Protein AF-A0A812EEY8-F1 (afdb_monomer_lite)

InterPro domains:
  IPR029071 Ubiquitin-like domain superfamily [SSF54236] (1-68)
  IPR033593 N-terminal RASSF family [PTHR15286] (1-66)
  IPR048945 Ras association domain-containing protein 8/10, RA domain [PF21712] (16-68)

Foldseek 3Di:
DWDWAQDPNDTDIDPPADQQQWQQNVVVVVCVVVVHDDDDFGWDDDPPDIDTDDRRHGVVVVVVVVVVVVVVVVVVVVVVVVVVVVVVVVVVVVVVVPPDPVVVVVVVVVVVVVVVVVVVVVVVVVVVVVVVVVVVVVVVVVVVVVVVVVVVVVVVVVVVVVVVVVVVVVVVVVVVVVVVVVVVVVVVVVVVVVVVVVVVVVVVVVVVVVVVVVVVDDDDDDDDDDDDPVVVVVVVVVVVVVVVPPDDDDDDDDDDDDDDDDDDDDDDDDDDDDDDDDD

Structure (mmCIF, N/CA/C/O backbone):
data_AF-A0A812EEY8-F1
#
_entry.id   AF-A0A812EEY8-F1
#
loop_
_atom_site.group_PDB
_atom_site.id
_atom_site.type_symbol
_atom_site.label_atom_id
_atom_site.label_alt_id
_atom_site.label_comp_id
_atom_site.label_asym_id
_atom_site.label_entity_id
_atom_site.label_seq_id
_atom_site.pdbx_PDB_ins_code
_atom_site.Cartn_x
_atom_site.Cartn_y
_atom_site.Cartn_z
_atom_site.occupancy
_atom_site.B_iso_or_equiv
_atom_site.auth_seq_id
_atom_site.auth_comp_id
_atom_site.auth_asym_id
_atom_site.auth_atom_id
_atom_site.pdbx_PDB_model_num
ATOM 1 N N . MET A 1 1 ? 54.849 7.540 -77.264 1.00 84.56 1 MET A N 1
ATOM 2 C CA . MET A 1 1 ? 53.676 7.369 -76.379 1.00 84.56 1 MET A CA 1
ATOM 3 C C . MET A 1 1 ? 52.410 7.709 -77.159 1.00 84.56 1 MET A C 1
ATOM 5 O O . MET A 1 1 ? 52.511 8.221 -78.274 1.00 84.56 1 MET A O 1
ATOM 9 N N . GLU A 1 2 ? 51.238 7.398 -76.613 1.00 89.12 2 GLU A N 1
ATOM 10 C CA . GLU A 1 2 ? 49.939 7.750 -77.199 1.00 89.12 2 GLU A CA 1
ATOM 11 C C . GLU A 1 2 ? 49.230 8.755 -76.291 1.00 89.12 2 GLU A C 1
ATOM 13 O O . GLU A 1 2 ? 49.105 8.518 -75.091 1.00 89.12 2 GLU A O 1
ATOM 18 N N . LEU A 1 3 ? 48.765 9.872 -76.852 1.00 90.38 3 LEU A N 1
ATOM 19 C CA . LEU A 1 3 ? 48.018 10.888 -76.113 1.00 90.38 3 LEU A CA 1
ATOM 20 C C . LEU A 1 3 ? 46.545 10.845 -76.519 1.00 90.38 3 LEU A C 1
ATOM 22 O O . LEU A 1 3 ? 46.210 11.042 -77.688 1.00 90.38 3 LEU A O 1
ATOM 26 N N . LYS A 1 4 ? 45.660 10.613 -75.547 1.00 92.50 4 LYS A N 1
ATOM 27 C CA . LYS A 1 4 ? 44.207 10.664 -75.748 1.00 92.50 4 LYS A CA 1
ATOM 28 C C . LYS A 1 4 ? 43.714 12.089 -75.521 1.00 92.50 4 LYS A C 1
ATOM 30 O O . LYS A 1 4 ? 43.848 12.619 -74.424 1.00 92.50 4 LYS A O 1
ATOM 35 N N . VAL A 1 5 ? 43.126 12.697 -76.544 1.00 91.56 5 VAL A N 1
ATOM 36 C CA . VAL A 1 5 ? 42.605 14.069 -76.510 1.00 91.56 5 VAL A CA 1
ATOM 37 C C . VAL A 1 5 ? 41.130 14.047 -76.882 1.00 91.56 5 VAL A C 1
ATOM 39 O O . VAL A 1 5 ? 40.750 13.447 -77.884 1.00 91.56 5 VAL A O 1
ATOM 42 N N . ASN A 1 6 ? 40.283 14.697 -76.087 1.00 91.56 6 ASN A N 1
ATOM 43 C CA . ASN A 1 6 ? 38.869 14.848 -76.415 1.00 91.56 6 ASN A CA 1
ATOM 44 C C . ASN A 1 6 ? 38.676 16.049 -77.354 1.00 91.56 6 ASN A C 1
ATOM 46 O O . ASN A 1 6 ? 39.057 17.166 -77.011 1.00 91.56 6 ASN A O 1
ATOM 50 N N . VAL A 1 7 ? 38.094 15.817 -78.530 1.00 89.19 7 VAL A N 1
ATOM 51 C CA . VAL A 1 7 ? 37.768 16.850 -79.517 1.00 89.19 7 VAL A CA 1
ATOM 52 C C . VAL A 1 7 ? 36.287 16.743 -79.870 1.00 89.19 7 VAL A C 1
ATOM 54 O O . VAL A 1 7 ? 35.844 15.709 -80.367 1.00 89.19 7 VAL A O 1
ATOM 57 N N . ASP A 1 8 ? 35.523 17.809 -79.621 1.00 84.94 8 ASP A N 1
ATOM 58 C CA . ASP A 1 8 ? 34.066 17.881 -79.833 1.00 84.94 8 ASP A CA 1
ATOM 59 C C . ASP A 1 8 ? 33.272 16.718 -79.202 1.00 84.94 8 ASP A C 1
ATOM 61 O O . ASP A 1 8 ? 32.287 16.245 -79.765 1.00 84.94 8 ASP A O 1
ATOM 65 N N . GLY A 1 9 ? 33.714 16.218 -78.044 1.00 84.69 9 GLY A N 1
ATOM 66 C CA . GLY A 1 9 ? 33.068 15.104 -77.338 1.00 84.69 9 GLY A CA 1
ATOM 67 C C . GLY A 1 9 ? 33.558 13.714 -77.755 1.00 84.69 9 GLY A C 1
ATOM 68 O O . GLY A 1 9 ? 33.177 12.730 -77.123 1.00 84.69 9 GLY A O 1
ATOM 69 N N . TYR A 1 10 ? 34.431 13.616 -78.760 1.00 88.56 10 TYR A N 1
ATOM 70 C CA . TYR A 1 10 ? 35.015 12.357 -79.218 1.00 88.56 10 TYR A CA 1
ATOM 71 C C . TYR A 1 10 ? 36.479 12.238 -78.798 1.00 88.56 10 TYR A C 1
ATOM 73 O O . TYR A 1 10 ? 37.287 13.140 -79.021 1.00 88.56 10 TYR A O 1
ATOM 81 N N . VAL A 1 11 ? 36.856 11.086 -78.243 1.00 91.12 11 VAL A N 1
ATOM 82 C CA . VAL A 1 11 ? 38.255 10.800 -77.900 1.00 91.12 11 VAL A CA 1
ATOM 83 C C . VAL A 1 11 ? 39.036 10.459 -79.165 1.00 91.12 11 VAL A C 1
ATOM 85 O O . VAL A 1 11 ? 38.698 9.526 -79.892 1.00 91.12 11 VAL A O 1
ATOM 88 N N . ARG A 1 12 ? 40.110 11.204 -79.411 1.00 91.00 12 ARG A N 1
ATOM 89 C CA . ARG A 1 12 ? 41.083 10.972 -80.480 1.00 91.00 12 ARG A CA 1
ATOM 90 C C . ARG A 1 12 ? 42.420 10.579 -79.875 1.00 91.00 12 ARG A C 1
ATOM 92 O O . ARG A 1 12 ? 42.762 11.021 -78.782 1.00 91.00 12 ARG A O 1
ATOM 99 N N . VAL A 1 13 ? 43.176 9.756 -80.593 1.00 91.50 13 VAL A N 1
ATOM 100 C CA . VAL A 1 13 ? 44.505 9.309 -80.168 1.00 91.50 13 VAL A CA 1
ATOM 101 C C . VAL A 1 13 ? 45.545 9.934 -81.083 1.00 91.50 13 VAL A C 1
ATOM 103 O O . VAL A 1 13 ? 45.468 9.786 -82.300 1.00 91.50 13 VAL A O 1
ATOM 106 N N . VAL A 1 14 ? 46.512 10.629 -80.493 1.00 91.06 14 VAL A N 1
ATOM 107 C CA . VAL A 1 14 ? 47.699 11.124 -81.189 1.00 91.06 14 VAL A CA 1
ATOM 108 C C . VAL A 1 14 ? 48.841 10.167 -80.876 1.00 91.06 14 VAL A C 1
ATOM 110 O O . VAL A 1 14 ? 49.273 10.054 -79.727 1.00 91.06 14 VAL A O 1
ATOM 113 N N . CYS A 1 15 ? 49.295 9.434 -81.890 1.00 89.56 15 CYS A N 1
ATOM 114 C CA . CYS A 1 15 ? 50.411 8.500 -81.779 1.00 89.56 15 CYS A CA 1
ATOM 115 C C . CYS A 1 15 ? 51.755 9.209 -82.000 1.00 89.56 15 CYS A C 1
ATOM 117 O O . CYS A 1 15 ? 51.837 10.181 -82.747 1.00 89.56 15 CYS A O 1
ATOM 119 N N . GLY A 1 16 ? 52.821 8.694 -81.382 1.00 87.94 16 GLY A N 1
ATOM 120 C CA . GLY A 1 16 ? 54.184 9.209 -81.576 1.00 87.94 16 GLY A CA 1
ATOM 121 C C . GLY A 1 16 ? 54.547 10.416 -80.707 1.00 87.94 16 GLY A C 1
ATOM 122 O O . GLY A 1 16 ? 55.594 11.016 -80.919 1.00 87.94 16 GLY A O 1
ATOM 123 N N . VAL A 1 17 ? 53.724 10.749 -79.709 1.00 90.88 17 VAL A N 1
ATOM 124 C CA . VAL A 1 17 ? 53.997 11.848 -78.771 1.00 90.88 17 VAL A CA 1
ATOM 125 C C . VAL A 1 17 ? 55.176 11.477 -77.868 1.00 90.88 17 VAL A C 1
ATOM 127 O O . VAL A 1 17 ? 55.253 10.351 -77.356 1.00 90.88 17 VAL A O 1
ATOM 130 N N . THR A 1 18 ? 56.085 12.427 -77.679 1.00 91.25 18 THR A N 1
ATOM 131 C CA . THR A 1 18 ? 57.264 12.352 -76.804 1.00 91.25 18 THR A CA 1
ATOM 132 C C . THR A 1 18 ? 57.193 13.428 -75.722 1.00 91.25 18 THR A C 1
ATOM 134 O O . THR A 1 18 ? 56.390 14.356 -75.813 1.00 91.25 18 THR A O 1
ATOM 137 N N . GLU A 1 19 ? 58.046 13.341 -74.699 1.00 89.62 19 GLU A N 1
ATOM 138 C CA . GLU A 1 19 ? 58.114 14.348 -73.626 1.00 89.62 19 GLU A CA 1
ATOM 139 C C . GLU A 1 19 ? 58.477 15.754 -74.124 1.00 89.62 19 GLU A C 1
ATOM 141 O O . GLU A 1 19 ? 58.202 16.737 -73.443 1.00 89.62 19 GLU A O 1
ATOM 146 N N . GLU A 1 20 ? 59.080 15.863 -75.309 1.00 90.88 20 GLU A N 1
ATOM 147 C CA . GLU A 1 20 ? 59.422 17.140 -75.939 1.00 90.88 20 GLU A CA 1
ATOM 148 C C . GLU A 1 20 ? 58.285 17.718 -76.784 1.00 90.88 20 GLU A C 1
ATOM 150 O O . GLU A 1 20 ? 58.306 18.910 -77.086 1.00 90.88 20 GLU A O 1
ATOM 155 N N . THR A 1 2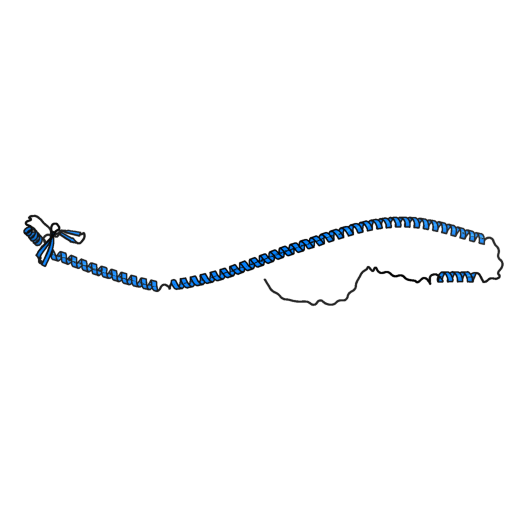1 ? 57.290 16.897 -77.140 1.00 92.81 21 THR A N 1
ATOM 156 C CA . THR A 1 21 ? 56.150 17.325 -77.954 1.00 92.81 21 THR A CA 1
ATOM 157 C C . THR A 1 21 ? 55.351 18.379 -77.195 1.00 92.81 21 THR A C 1
ATOM 159 O O . THR A 1 21 ? 54.934 18.153 -76.058 1.00 92.81 21 THR A O 1
ATOM 162 N N . THR A 1 22 ? 55.121 19.531 -77.816 1.00 94.31 22 THR A N 1
ATOM 163 C CA . THR A 1 22 ? 54.395 20.639 -77.190 1.00 94.31 22 THR A CA 1
ATOM 164 C C . THR A 1 22 ? 52.888 20.536 -77.428 1.00 94.31 22 THR A C 1
ATOM 166 O O . THR A 1 22 ? 52.418 19.845 -78.336 1.00 94.31 22 THR A O 1
ATOM 169 N N . CYS A 1 23 ? 52.095 21.251 -76.628 1.00 93.00 23 CYS A N 1
ATOM 170 C CA . CYS A 1 23 ? 50.654 21.376 -76.845 1.00 93.00 23 CYS A CA 1
ATOM 171 C C . CYS A 1 23 ? 50.350 21.936 -78.241 1.00 93.00 23 CYS A C 1
ATOM 173 O O . CYS A 1 23 ? 49.379 21.520 -78.871 1.00 93.00 23 CYS A O 1
ATOM 175 N N . GLN A 1 24 ? 51.201 22.835 -78.746 1.00 93.00 24 GLN A N 1
ATOM 176 C CA . GLN A 1 24 ? 51.108 23.359 -80.103 1.00 93.00 24 GLN A CA 1
ATOM 177 C C . GLN A 1 24 ? 51.244 22.259 -81.161 1.00 93.00 24 GLN A C 1
ATOM 179 O O . GLN A 1 24 ? 50.412 22.195 -82.065 1.00 93.00 24 GLN A O 1
ATOM 184 N N . ASP A 1 25 ? 52.235 21.374 -81.037 1.00 92.88 25 ASP A N 1
ATOM 185 C CA . ASP A 1 25 ? 52.457 20.283 -81.997 1.00 92.88 25 ASP A CA 1
ATOM 186 C C . ASP A 1 25 ? 51.255 19.335 -82.054 1.00 92.88 25 ASP A C 1
ATOM 188 O O . ASP A 1 25 ? 50.787 18.966 -83.132 1.00 92.88 25 ASP A O 1
ATOM 192 N N . VAL A 1 26 ? 50.697 19.001 -80.886 1.00 92.38 26 VAL A N 1
ATOM 193 C CA . VAL A 1 26 ? 49.500 18.156 -80.769 1.00 92.38 26 VAL A CA 1
ATOM 194 C C . VAL A 1 26 ? 48.288 18.824 -81.414 1.00 92.38 26 VAL A C 1
ATOM 196 O O . VAL A 1 26 ? 47.552 18.183 -82.166 1.00 92.38 26 VAL A O 1
ATOM 199 N N . VAL A 1 27 ? 48.077 20.116 -81.154 1.00 92.50 27 VAL A N 1
ATOM 200 C CA . VAL A 1 27 ? 46.976 20.883 -81.747 1.00 92.50 27 VAL A CA 1
ATOM 201 C C . VAL A 1 27 ? 47.104 20.958 -83.265 1.00 92.50 27 VAL A C 1
ATOM 203 O O . VAL A 1 27 ? 46.115 20.747 -83.964 1.00 92.50 27 VAL A O 1
ATOM 206 N N . ILE A 1 28 ? 48.302 21.240 -83.780 1.00 90.88 28 ILE A N 1
ATOM 207 C CA . ILE A 1 28 ? 48.560 21.319 -85.221 1.00 90.88 28 ILE A CA 1
ATOM 208 C C . ILE A 1 28 ? 48.304 19.959 -85.873 1.00 90.88 28 ILE A C 1
ATOM 210 O O . ILE A 1 28 ? 47.608 19.893 -86.887 1.00 90.88 28 ILE A O 1
ATOM 214 N N . ALA A 1 29 ? 48.804 18.875 -85.273 1.00 90.38 29 ALA A N 1
ATOM 215 C CA . ALA A 1 29 ? 48.589 17.519 -85.769 1.00 90.38 29 ALA A CA 1
ATOM 216 C C . ALA A 1 29 ? 47.094 17.157 -85.814 1.00 90.38 29 ALA A C 1
ATOM 218 O O . ALA A 1 29 ? 46.613 16.639 -86.823 1.00 90.38 29 ALA A O 1
ATOM 219 N N . LEU A 1 30 ? 46.339 17.483 -84.759 1.00 91.00 30 LEU A N 1
ATOM 220 C CA . LEU A 1 30 ? 44.895 17.244 -84.698 1.00 91.00 30 LEU A CA 1
ATOM 221 C C . LEU A 1 30 ? 44.119 18.092 -85.714 1.00 91.00 30 LEU A C 1
ATOM 223 O O . LEU A 1 30 ? 43.264 17.564 -86.424 1.00 91.00 30 LEU A O 1
ATOM 227 N N . ALA A 1 31 ? 44.419 19.388 -85.814 1.00 91.06 31 ALA A N 1
ATOM 228 C CA . ALA A 1 31 ? 43.757 20.301 -86.743 1.00 91.06 31 ALA A CA 1
ATOM 229 C C . ALA A 1 31 ? 43.981 19.876 -88.203 1.00 91.06 31 ALA A C 1
ATOM 231 O O . ALA A 1 31 ? 43.025 19.814 -88.981 1.00 91.06 31 ALA A O 1
ATOM 232 N N . HIS A 1 32 ? 45.218 19.494 -88.545 1.00 89.12 32 HIS A N 1
ATOM 233 C CA . HIS A 1 32 ? 45.572 18.990 -89.869 1.00 89.12 32 HIS A CA 1
ATOM 234 C C . HIS A 1 32 ? 44.845 17.675 -90.183 1.00 89.12 32 HIS A C 1
ATOM 236 O O . HIS A 1 32 ? 44.200 17.573 -91.224 1.00 89.12 32 HIS A O 1
ATOM 242 N N . ALA A 1 33 ? 44.855 16.701 -89.266 1.00 88.38 33 ALA A N 1
ATOM 243 C CA . ALA A 1 33 ? 44.164 15.423 -89.459 1.00 88.38 33 ALA A CA 1
ATOM 244 C C . ALA A 1 33 ? 42.637 15.573 -89.604 1.00 88.38 33 ALA A C 1
ATOM 246 O O . ALA A 1 33 ? 41.988 14.761 -90.261 1.00 88.38 33 ALA A O 1
ATOM 247 N N . MET A 1 34 ? 42.053 16.609 -88.997 1.00 87.12 34 MET A N 1
ATOM 248 C CA . MET A 1 34 ? 40.619 16.903 -89.076 1.00 87.12 34 MET A CA 1
ATOM 249 C C . MET A 1 34 ? 40.240 17.830 -90.238 1.00 87.12 34 MET A C 1
ATOM 251 O O . MET A 1 34 ? 39.054 18.113 -90.410 1.00 87.12 34 MET A O 1
ATOM 255 N N . GLY A 1 35 ? 41.211 18.330 -91.011 1.00 88.06 35 GLY A N 1
ATOM 256 C CA . GLY A 1 35 ? 40.971 19.291 -92.091 1.00 88.06 35 GLY A CA 1
ATOM 257 C C . GLY A 1 35 ? 40.401 20.629 -91.605 1.00 88.06 35 GLY A C 1
ATOM 258 O O . GLY A 1 35 ? 39.687 21.301 -92.346 1.00 88.06 35 GLY A O 1
ATOM 259 N N . ARG A 1 36 ? 40.668 21.008 -90.348 1.00 87.19 36 ARG A N 1
ATOM 260 C CA . ARG A 1 36 ? 40.163 22.244 -89.737 1.00 87.19 36 ARG A CA 1
ATOM 261 C C . ARG A 1 36 ? 41.276 23.274 -89.625 1.00 87.19 36 ARG A C 1
ATOM 263 O O . ARG A 1 36 ? 42.377 22.968 -89.183 1.00 87.19 36 ARG A O 1
ATOM 270 N N . THR A 1 37 ? 40.966 24.521 -89.953 1.00 84.44 37 THR A N 1
ATOM 271 C CA . THR A 1 37 ? 41.895 25.650 -89.828 1.00 84.44 37 THR A CA 1
ATOM 272 C C . THR A 1 37 ? 41.361 26.648 -88.810 1.00 84.44 37 THR A C 1
ATOM 274 O O . THR A 1 37 ? 40.206 27.058 -88.899 1.00 84.44 37 THR A O 1
ATOM 277 N N . GLY A 1 38 ? 42.185 27.051 -87.846 1.00 87.19 38 GLY A N 1
ATOM 278 C CA . GLY A 1 38 ? 41.782 27.971 -86.785 1.00 87.19 38 GLY A CA 1
ATOM 279 C C . GLY A 1 38 ? 42.802 28.030 -85.653 1.00 87.19 38 GLY A C 1
ATOM 280 O O . GLY A 1 38 ? 43.819 27.339 -85.686 1.00 87.19 38 GLY A O 1
ATOM 281 N N . ARG A 1 39 ? 42.530 28.871 -84.650 1.00 87.69 39 ARG A N 1
ATOM 282 C CA . ARG A 1 39 ? 43.288 28.889 -83.393 1.00 87.69 39 ARG A CA 1
ATOM 283 C C . ARG A 1 39 ? 42.617 27.933 -82.416 1.00 87.69 39 ARG A C 1
ATOM 285 O O . ARG A 1 39 ? 41.471 28.158 -82.040 1.00 87.69 39 ARG A O 1
ATOM 292 N N . PHE A 1 40 ? 43.337 26.896 -82.015 1.00 89.81 40 PHE A N 1
ATOM 293 C CA . PHE A 1 40 ? 42.886 25.926 -81.026 1.00 89.81 40 PHE A CA 1
ATOM 294 C C . PHE A 1 40 ? 43.895 25.880 -79.875 1.00 89.81 40 PHE A C 1
ATOM 296 O O . PHE A 1 40 ? 45.082 26.137 -80.078 1.00 89.81 40 PHE A O 1
ATOM 303 N N . SER A 1 41 ? 43.416 25.532 -78.686 1.00 89.62 41 SER A N 1
ATOM 304 C CA . SER A 1 41 ? 44.233 25.351 -77.485 1.00 89.62 41 SER A CA 1
ATOM 305 C C . SER A 1 41 ? 43.844 24.039 -76.819 1.00 89.62 41 SER A C 1
ATOM 307 O O . SER A 1 41 ? 42.674 23.654 -76.860 1.00 89.62 41 SER A O 1
ATOM 309 N N . LEU A 1 42 ? 44.807 23.357 -76.195 1.00 91.75 42 LEU A N 1
ATOM 310 C CA . LEU A 1 42 ? 44.492 22.220 -75.334 1.00 91.75 42 LEU A CA 1
ATOM 311 C C . LEU A 1 42 ? 43.987 22.718 -73.986 1.00 91.75 42 LEU A C 1
ATOM 313 O O . LEU A 1 42 ? 44.481 23.709 -73.447 1.00 91.75 42 LEU A O 1
ATOM 317 N N . LEU A 1 43 ? 43.018 21.996 -73.442 1.00 90.94 43 LEU A N 1
ATOM 318 C CA . LEU A 1 43 ? 42.538 22.189 -72.086 1.00 90.94 43 LEU A CA 1
ATOM 319 C C . LEU A 1 43 ? 42.924 20.958 -71.271 1.00 90.94 43 LEU A C 1
ATOM 321 O O . LEU A 1 43 ? 42.630 19.831 -71.677 1.00 90.94 43 LEU A O 1
ATOM 325 N N . GLU A 1 44 ? 43.559 21.168 -70.123 1.00 89.50 44 GLU A N 1
ATOM 326 C CA . GLU A 1 44 ? 43.597 20.143 -69.088 1.00 89.50 44 GLU A CA 1
ATOM 327 C C . GLU A 1 44 ? 42.285 20.203 -68.308 1.00 89.50 44 GLU A C 1
ATOM 329 O O . GLU A 1 44 ? 41.848 21.272 -67.877 1.00 89.50 44 GLU A O 1
ATOM 334 N N . LYS A 1 45 ? 41.639 19.049 -68.147 1.00 86.25 45 LYS A N 1
ATOM 335 C CA . LYS A 1 45 ? 40.438 18.907 -67.332 1.00 86.25 45 LYS A CA 1
ATOM 336 C C . LYS A 1 45 ? 40.694 17.862 -66.264 1.00 86.25 45 LYS A C 1
ATOM 338 O O . LYS A 1 45 ? 40.850 16.684 -66.578 1.00 86.25 45 LYS A O 1
ATOM 343 N N . TRP A 1 46 ? 40.689 18.290 -65.009 1.00 82.50 46 TRP A N 1
ATOM 344 C CA . TRP A 1 46 ? 40.773 17.403 -63.858 1.00 82.50 46 TRP A CA 1
ATOM 345 C C . TRP A 1 46 ? 39.550 17.610 -62.967 1.00 82.50 46 TRP A C 1
ATOM 347 O O . TRP A 1 46 ? 39.358 18.670 -62.370 1.00 82.50 46 TRP A O 1
ATOM 357 N N . ARG A 1 47 ? 38.692 16.584 -62.895 1.00 79.50 47 ARG A N 1
ATOM 358 C CA . ARG A 1 47 ? 37.376 16.638 -62.237 1.00 79.50 47 ARG A CA 1
ATOM 359 C C . ARG A 1 47 ? 36.541 17.834 -62.730 1.00 79.50 47 ARG A C 1
ATOM 361 O O . ARG A 1 47 ? 35.989 17.779 -63.826 1.00 79.50 47 ARG A O 1
ATOM 368 N N . ILE A 1 48 ? 36.450 18.890 -61.921 1.00 83.00 48 ILE A N 1
ATOM 369 C CA . ILE A 1 48 ? 35.635 20.096 -62.155 1.00 83.00 48 ILE A CA 1
ATOM 370 C C . ILE A 1 48 ? 36.514 21.269 -62.630 1.00 83.00 48 ILE A C 1
ATOM 372 O O . ILE A 1 48 ? 36.006 22.275 -63.113 1.00 83.00 48 ILE A O 1
ATOM 376 N N . GLN A 1 49 ? 37.839 21.148 -62.520 1.00 82.38 49 GLN A N 1
ATOM 377 C CA . GLN A 1 49 ? 38.770 22.198 -62.901 1.00 82.38 49 GLN A CA 1
ATOM 378 C C . GLN A 1 49 ? 39.187 22.032 -64.363 1.00 82.38 49 GLN A C 1
ATOM 380 O O . GLN A 1 49 ? 39.693 20.983 -64.761 1.00 82.38 49 GLN A O 1
ATOM 385 N N . GLU A 1 50 ? 38.990 23.087 -65.148 1.00 89.00 50 GLU A N 1
ATOM 386 C CA . GLU A 1 50 ? 39.471 23.196 -66.523 1.00 89.00 50 GLU A CA 1
ATOM 387 C C . GLU A 1 50 ? 40.495 24.330 -66.597 1.00 89.00 50 GLU A C 1
ATOM 389 O O . GLU A 1 50 ? 40.251 25.434 -66.103 1.00 89.00 50 GLU A O 1
ATOM 394 N N . ARG A 1 51 ? 41.657 24.066 -67.196 1.00 91.56 51 ARG A N 1
ATOM 395 C CA . ARG A 1 51 ? 42.707 25.067 -67.407 1.00 91.56 51 ARG A CA 1
ATOM 396 C C . ARG A 1 51 ? 43.210 25.000 -68.842 1.00 91.56 51 ARG A C 1
ATOM 398 O O . ARG A 1 51 ? 43.484 23.929 -69.374 1.00 91.56 51 ARG A O 1
ATOM 405 N N . SER A 1 52 ? 43.342 26.166 -69.473 1.00 90.38 52 SER A N 1
ATOM 406 C CA . SER A 1 52 ? 43.962 26.257 -70.794 1.00 90.38 52 SER A CA 1
ATOM 407 C C . SER A 1 52 ? 45.460 26.048 -70.681 1.00 90.38 52 SER A C 1
ATOM 409 O O . SER A 1 52 ? 46.135 26.768 -69.943 1.00 90.38 52 SER A O 1
ATOM 411 N N . LEU A 1 53 ? 45.969 25.100 -71.461 1.00 91.38 53 LEU A N 1
ATOM 412 C CA . LEU A 1 53 ? 47.394 24.858 -71.591 1.00 91.38 53 LEU A CA 1
ATOM 413 C C . LEU A 1 53 ? 47.967 25.832 -72.628 1.00 91.38 53 LEU A C 1
ATOM 415 O O . LEU A 1 53 ? 47.424 25.947 -73.735 1.00 91.38 53 LEU A O 1
ATOM 419 N N . PRO A 1 54 ? 49.031 26.575 -72.294 1.00 92.38 54 PRO A N 1
ATOM 420 C CA . PRO A 1 54 ? 49.714 27.417 -73.253 1.00 92.38 54 PRO A CA 1
ATOM 421 C C . PRO A 1 54 ? 50.423 26.573 -74.332 1.00 92.38 54 PRO A C 1
ATOM 423 O O . PRO A 1 54 ? 50.779 25.418 -74.091 1.00 92.38 54 PRO A O 1
ATOM 426 N N . PRO A 1 55 ? 50.691 27.148 -75.519 1.00 91.44 55 PRO A N 1
ATOM 427 C CA . PRO A 1 55 ? 51.249 26.417 -76.662 1.00 91.44 55 PRO A CA 1
ATOM 428 C C . PRO A 1 55 ? 52.587 25.708 -76.396 1.00 91.44 55 PRO A C 1
ATOM 430 O O . PRO A 1 55 ? 52.841 24.664 -76.988 1.00 91.44 55 PRO A O 1
ATOM 433 N N . TRP A 1 56 ? 53.422 26.250 -75.504 1.00 93.38 56 TRP A N 1
ATOM 434 C CA . TRP A 1 56 ? 54.760 25.734 -75.180 1.00 93.38 56 TRP A CA 1
ATOM 435 C C . TRP A 1 56 ? 54.784 24.683 -74.061 1.00 93.38 56 TRP A C 1
ATOM 437 O O . TRP A 1 56 ? 55.836 24.104 -73.795 1.00 93.38 56 TRP A O 1
ATOM 447 N N . GLU A 1 57 ? 53.665 24.445 -73.371 1.00 93.12 57 GLU A N 1
ATOM 448 C CA . GLU A 1 57 ? 53.605 23.401 -72.345 1.00 93.12 57 GLU A CA 1
ATOM 449 C C . GLU A 1 57 ? 53.620 22.004 -72.982 1.00 93.12 57 GLU A C 1
ATOM 451 O O . GLU A 1 57 ? 53.237 21.812 -74.138 1.00 93.12 57 GLU A O 1
ATOM 456 N N . ARG A 1 58 ? 54.074 21.011 -72.216 1.00 93.00 58 ARG A N 1
ATOM 457 C CA . ARG A 1 58 ? 54.218 19.620 -72.661 1.00 93.00 58 ARG A CA 1
ATOM 458 C C . ARG A 1 58 ? 53.106 18.772 -72.036 1.00 93.00 58 ARG A C 1
ATOM 460 O O . ARG A 1 58 ? 53.108 18.595 -70.817 1.00 93.00 58 ARG A O 1
ATOM 467 N N . PRO A 1 59 ? 52.168 18.220 -72.825 1.00 90.06 59 PRO A N 1
ATOM 468 C CA . PRO A 1 59 ? 50.971 17.569 -72.294 1.00 90.06 59 PRO A CA 1
ATOM 469 C C . PRO A 1 59 ? 51.286 16.322 -71.455 1.00 90.06 59 PRO A C 1
ATOM 471 O O . PRO A 1 59 ? 50.582 16.050 -70.487 1.00 90.06 59 PRO A O 1
ATOM 474 N N . LEU A 1 60 ? 52.364 15.593 -71.767 1.00 89.25 60 LEU A N 1
ATOM 475 C CA . LEU A 1 60 ? 52.777 14.419 -70.986 1.00 89.25 60 LEU A CA 1
ATOM 476 C C . LEU A 1 60 ? 53.287 14.788 -69.584 1.00 89.25 60 LEU A C 1
ATOM 478 O O . LEU A 1 60 ? 52.936 14.121 -68.617 1.00 89.25 60 LEU A O 1
ATOM 482 N N . GLN A 1 61 ? 54.049 15.880 -69.454 1.00 88.31 61 GLN A N 1
ATOM 483 C CA . GLN A 1 61 ? 54.546 16.351 -68.153 1.00 88.31 61 GLN A CA 1
ATOM 484 C C . GLN A 1 61 ? 53.403 16.848 -67.261 1.00 88.31 61 GLN A C 1
ATOM 486 O O . GLN A 1 61 ? 53.400 16.633 -66.050 1.00 88.31 61 GLN A O 1
ATOM 491 N N . VAL A 1 62 ? 52.409 17.493 -67.875 1.00 87.38 62 VAL A N 1
ATOM 492 C CA . VAL A 1 62 ? 51.194 17.935 -67.189 1.00 87.38 62 VAL A CA 1
ATOM 493 C C . VAL A 1 62 ? 50.424 16.733 -66.635 1.00 87.38 62 VAL A C 1
ATOM 495 O O . VAL A 1 62 ? 50.093 16.726 -65.452 1.00 87.38 62 VAL A O 1
ATOM 498 N N . LEU A 1 63 ? 50.196 15.692 -67.443 1.00 86.81 63 LEU A N 1
ATOM 499 C CA . LEU A 1 63 ? 49.512 14.470 -66.999 1.00 86.81 63 LEU A CA 1
ATOM 500 C C . LEU A 1 63 ? 50.256 13.765 -65.855 1.00 86.81 63 LEU A C 1
ATOM 502 O O . LEU A 1 63 ? 49.638 13.439 -64.843 1.00 86.81 63 LEU A O 1
ATOM 506 N N . GLN A 1 64 ? 51.578 13.616 -65.965 1.00 87.06 64 GLN A N 1
ATOM 507 C CA . GLN A 1 64 ? 52.405 12.978 -64.936 1.00 87.06 64 GLN A CA 1
ATOM 508 C C . GLN A 1 64 ? 52.315 13.697 -63.580 1.00 87.06 64 GLN A C 1
ATOM 510 O O . GLN A 1 64 ? 52.238 13.062 -62.529 1.00 87.06 64 GLN A O 1
ATOM 515 N N . LYS A 1 65 ? 52.274 15.036 -63.582 1.00 86.25 65 LYS A N 1
ATOM 516 C CA . LYS A 1 65 ? 52.095 15.823 -62.355 1.00 86.25 65 LYS A CA 1
ATOM 517 C C . LYS A 1 65 ? 50.786 15.471 -61.639 1.00 86.25 65 LYS A C 1
ATOM 519 O O . LYS A 1 65 ? 50.766 15.369 -60.413 1.00 86.25 65 LYS A O 1
ATOM 524 N N . TRP A 1 66 ? 49.698 15.288 -62.384 1.00 83.12 66 TRP A N 1
ATOM 525 C CA . TRP A 1 66 ? 48.397 14.939 -61.810 1.00 83.12 66 TRP A CA 1
ATOM 526 C C . TRP A 1 66 ? 48.352 13.514 -61.256 1.00 83.12 66 TRP A C 1
ATOM 528 O O . TRP A 1 66 ? 47.678 13.283 -60.250 1.00 83.12 66 TRP A O 1
ATOM 538 N N . GLU A 1 67 ? 49.081 12.579 -61.863 1.00 84.00 67 GLU A N 1
ATOM 539 C CA . GLU A 1 67 ? 49.230 11.216 -61.341 1.00 84.00 67 GLU A CA 1
ATOM 540 C C . GLU A 1 67 ? 49.919 11.228 -59.971 1.00 84.00 67 GLU A C 1
ATOM 542 O O . GLU A 1 67 ? 49.381 10.669 -59.016 1.00 84.00 67 GLU A O 1
ATOM 547 N N . ILE A 1 68 ? 51.031 11.959 -59.833 1.00 84.62 68 ILE A N 1
ATOM 548 C CA . ILE A 1 68 ? 51.779 12.067 -58.568 1.00 84.62 68 ILE A CA 1
ATOM 549 C C . ILE A 1 68 ? 50.910 12.679 -57.459 1.00 84.62 68 ILE A C 1
ATOM 551 O O . ILE A 1 68 ? 50.804 12.107 -56.377 1.00 84.62 68 ILE A O 1
ATOM 555 N N . ILE A 1 69 ? 50.223 13.793 -57.742 1.00 83.56 69 ILE A N 1
ATOM 556 C CA . ILE A 1 69 ? 49.332 14.454 -56.768 1.00 83.56 69 ILE A CA 1
ATOM 557 C C . ILE A 1 69 ? 48.182 13.527 -56.342 1.00 83.56 69 ILE A C 1
ATOM 559 O O . ILE A 1 69 ? 47.710 13.602 -55.207 1.00 83.56 69 ILE A O 1
ATOM 563 N N . SER A 1 70 ? 47.697 12.672 -57.245 1.00 84.12 70 SER A N 1
ATOM 564 C CA . SER A 1 70 ? 46.622 11.727 -56.929 1.00 84.12 70 SER A CA 1
ATOM 565 C C . SER A 1 70 ? 47.114 10.622 -55.997 1.00 84.12 70 SER A C 1
ATOM 567 O O . SER A 1 70 ? 46.427 10.313 -55.030 1.00 84.12 70 SER A O 1
ATOM 569 N N . VAL A 1 71 ? 48.308 10.078 -56.247 1.00 87.50 71 VAL A N 1
ATOM 570 C CA . VAL A 1 71 ? 48.926 9.049 -55.396 1.00 87.50 71 VAL A CA 1
ATOM 571 C C . VAL A 1 71 ? 49.254 9.596 -54.007 1.00 87.50 71 VAL A C 1
ATOM 573 O O . VAL A 1 71 ? 48.931 8.956 -53.015 1.00 87.50 71 VAL A O 1
ATOM 576 N N . GLU A 1 72 ? 49.826 10.797 -53.913 1.00 89.00 72 GLU A N 1
ATOM 577 C CA . GLU A 1 72 ? 50.156 11.410 -52.620 1.00 89.00 72 GLU A CA 1
ATOM 578 C C . GLU A 1 72 ? 48.906 11.643 -51.762 1.00 89.00 72 GLU A C 1
ATOM 580 O O . GLU A 1 72 ? 48.891 11.323 -50.575 1.00 89.00 72 GLU A O 1
ATOM 585 N N . LYS A 1 73 ? 47.811 12.106 -52.380 1.00 88.75 73 LYS A N 1
ATOM 586 C CA . LYS A 1 73 ? 46.520 12.231 -51.693 1.00 88.75 73 LYS A CA 1
ATOM 587 C C . LYS A 1 73 ? 45.948 10.886 -51.255 1.00 88.75 73 LYS A C 1
ATOM 589 O O . LYS A 1 73 ? 45.318 10.843 -50.208 1.00 88.75 73 LYS A O 1
ATOM 594 N N . LEU A 1 74 ? 46.140 9.820 -52.035 1.00 89.62 74 LEU A N 1
ATOM 595 C CA . LEU A 1 74 ? 45.683 8.479 -51.661 1.00 89.62 74 LEU A CA 1
ATOM 596 C C . LEU A 1 74 ? 46.435 7.955 -50.434 1.00 89.62 74 LEU A C 1
ATOM 598 O O . LEU A 1 74 ? 45.792 7.518 -49.486 1.00 89.62 74 LEU A O 1
ATOM 602 N N . ILE A 1 75 ? 47.764 8.087 -50.411 1.00 92.62 75 ILE A N 1
ATOM 603 C CA . ILE A 1 75 ? 48.593 7.687 -49.262 1.00 92.62 75 ILE A CA 1
ATOM 604 C C . ILE A 1 75 ? 48.171 8.449 -48.001 1.00 92.62 75 ILE A C 1
ATOM 606 O O . ILE A 1 75 ? 48.067 7.870 -46.925 1.00 92.62 75 ILE A O 1
ATOM 610 N N . GLU A 1 76 ? 47.901 9.749 -48.126 1.00 93.44 76 GLU A N 1
ATOM 611 C CA . GLU A 1 76 ? 47.436 10.551 -46.995 1.00 93.44 76 GLU A CA 1
ATOM 612 C C . GLU A 1 76 ? 46.065 10.088 -46.485 1.00 93.44 76 GLU A C 1
ATOM 614 O O . GLU A 1 76 ? 45.850 9.987 -45.280 1.00 93.44 76 GLU A O 1
ATOM 619 N N . THR A 1 77 ? 45.141 9.745 -47.387 1.00 92.44 77 THR A N 1
ATOM 620 C CA . THR A 1 77 ? 43.841 9.199 -46.976 1.00 92.44 77 THR A CA 1
ATOM 621 C C . THR A 1 77 ? 43.948 7.811 -46.350 1.00 92.44 77 THR A C 1
ATOM 623 O O . THR A 1 77 ? 43.195 7.518 -45.430 1.00 92.44 77 THR A O 1
ATOM 626 N N . GLU A 1 78 ? 44.878 6.967 -46.805 1.00 94.62 78 GLU A N 1
ATOM 627 C CA . GLU A 1 78 ? 45.123 5.650 -46.202 1.00 94.62 78 GLU A CA 1
ATOM 628 C C . GLU A 1 78 ? 45.609 5.788 -44.756 1.00 94.62 78 GLU A C 1
ATOM 630 O O . GLU A 1 78 ? 45.073 5.117 -43.878 1.00 94.62 78 GLU A O 1
ATOM 635 N N . LYS A 1 79 ? 46.526 6.725 -44.481 1.00 95.50 79 LYS A N 1
ATOM 636 C CA . LYS A 1 79 ? 46.971 7.020 -43.109 1.00 95.50 79 LYS A CA 1
ATOM 637 C C . LYS A 1 79 ? 45.827 7.473 -42.207 1.00 95.50 79 LYS A C 1
ATOM 639 O O . LYS A 1 79 ? 45.706 6.996 -41.089 1.00 95.50 79 LYS A O 1
ATOM 644 N N . GLN A 1 80 ? 44.966 8.363 -42.700 1.00 96.38 80 GLN A N 1
ATOM 645 C CA . GLN A 1 80 ? 43.803 8.827 -41.934 1.00 96.38 80 GLN A CA 1
ATOM 646 C C . GLN A 1 80 ? 42.832 7.686 -41.615 1.00 96.38 80 GLN A C 1
ATOM 648 O O . GLN A 1 80 ? 42.231 7.670 -40.545 1.00 96.38 80 GLN A O 1
ATOM 653 N N . ILE A 1 81 ? 42.664 6.734 -42.537 1.00 95.06 81 ILE A N 1
ATOM 654 C CA . ILE A 1 81 ? 41.841 5.545 -42.294 1.00 95.06 81 ILE A CA 1
ATOM 655 C C . ILE A 1 81 ? 42.469 4.682 -41.198 1.00 95.06 81 ILE A C 1
ATOM 657 O O . ILE A 1 81 ? 41.751 4.256 -40.301 1.00 95.06 81 ILE A O 1
ATOM 661 N N . GLU A 1 82 ? 43.781 4.454 -41.247 1.00 95.88 82 GLU A N 1
ATOM 662 C CA . GLU A 1 82 ? 44.500 3.662 -40.244 1.00 95.88 82 GLU A CA 1
ATOM 663 C C . GLU A 1 82 ? 44.435 4.308 -38.848 1.00 95.88 82 GLU A C 1
ATOM 665 O O . GLU A 1 82 ? 44.144 3.631 -37.864 1.00 95.88 82 GLU A O 1
ATOM 670 N N . GLU A 1 83 ? 44.597 5.632 -38.758 1.00 96.19 83 GLU A N 1
ATOM 671 C CA . GLU A 1 83 ? 44.421 6.386 -37.507 1.00 96.19 83 GLU A CA 1
ATOM 672 C C . GLU A 1 83 ? 42.996 6.252 -36.948 1.00 96.19 83 GLU A C 1
ATOM 674 O O . GLU A 1 83 ? 42.811 6.031 -35.751 1.00 96.19 83 GLU A O 1
ATOM 679 N N . LEU A 1 84 ? 41.976 6.350 -37.809 1.00 94.62 84 LEU A N 1
ATOM 680 C CA . LEU A 1 84 ? 40.580 6.172 -37.401 1.00 94.62 84 LEU A CA 1
ATOM 681 C C . LEU A 1 84 ? 40.273 4.734 -36.971 1.00 94.62 84 LEU A C 1
ATOM 683 O O . LEU A 1 84 ? 39.464 4.542 -36.068 1.00 94.62 84 LEU A O 1
ATOM 687 N N . GLN A 1 85 ? 40.896 3.738 -37.603 1.00 95.75 85 GLN A N 1
ATOM 688 C CA . GLN A 1 85 ? 40.761 2.334 -37.216 1.00 95.75 85 GLN A CA 1
ATOM 689 C C . GLN A 1 85 ? 41.367 2.087 -35.837 1.00 95.75 85 GLN A C 1
ATOM 691 O O . GLN A 1 85 ? 40.674 1.560 -34.978 1.00 95.75 85 GLN A O 1
ATOM 696 N N . SER A 1 86 ? 42.592 2.562 -35.591 1.00 95.69 86 SER A N 1
ATOM 697 C CA . SER A 1 86 ? 43.222 2.458 -34.269 1.00 95.69 86 SER A CA 1
ATOM 698 C C . SER A 1 86 ? 42.369 3.108 -33.182 1.00 95.69 86 SER A C 1
ATOM 700 O O . SER A 1 86 ? 42.191 2.534 -32.116 1.00 95.69 86 SER A O 1
ATOM 702 N N . LEU A 1 87 ? 41.806 4.289 -33.455 1.00 95.88 87 LEU A N 1
ATOM 703 C CA . LEU A 1 87 ? 40.937 4.965 -32.498 1.00 95.88 87 LEU A CA 1
ATOM 704 C C . LEU A 1 87 ? 39.625 4.194 -32.260 1.00 95.88 87 LEU A C 1
ATOM 706 O O . LEU A 1 87 ? 39.109 4.190 -31.148 1.00 95.88 87 LEU A O 1
ATOM 710 N N . SER A 1 88 ? 39.075 3.554 -33.298 1.00 94.25 88 SER A N 1
ATOM 711 C CA . SER A 1 88 ? 37.899 2.685 -33.171 1.00 94.25 88 SER A CA 1
ATOM 712 C C . SER A 1 88 ? 38.197 1.470 -32.296 1.00 94.25 88 SER A C 1
ATOM 714 O O . SER A 1 88 ? 37.390 1.155 -31.426 1.00 94.25 88 SER A O 1
ATOM 716 N N . ASP A 1 89 ? 39.347 0.827 -32.497 1.00 94.19 89 ASP A N 1
ATOM 717 C CA . ASP A 1 89 ? 39.774 -0.335 -31.714 1.00 94.19 89 ASP A CA 1
ATOM 718 C C . ASP A 1 89 ? 39.962 0.040 -30.231 1.00 94.19 89 ASP A C 1
ATOM 720 O O . ASP A 1 89 ? 39.480 -0.673 -29.351 1.00 94.19 89 ASP A O 1
ATOM 724 N N . ASP A 1 90 ? 40.564 1.203 -29.948 1.00 91.62 90 ASP A N 1
ATOM 725 C CA . ASP A 1 90 ? 40.705 1.730 -28.582 1.00 91.62 90 ASP A CA 1
ATOM 726 C C . ASP A 1 90 ? 39.332 1.958 -27.913 1.00 91.62 90 ASP A C 1
ATOM 728 O O . ASP A 1 90 ? 39.130 1.607 -26.747 1.00 91.62 90 ASP A O 1
ATOM 732 N N . TYR A 1 91 ? 38.359 2.517 -28.647 1.00 86.19 91 TYR A N 1
ATOM 733 C CA . TYR A 1 91 ? 36.991 2.690 -28.143 1.00 86.19 91 TYR A CA 1
ATOM 734 C C . TYR A 1 91 ? 36.279 1.355 -27.903 1.00 86.19 91 TYR A C 1
ATOM 736 O O . TYR A 1 91 ? 35.521 1.234 -26.939 1.00 86.19 91 TYR A O 1
ATOM 744 N N . GLU A 1 92 ? 36.496 0.355 -28.759 1.00 87.69 92 GLU A N 1
ATOM 745 C CA . GLU A 1 92 ? 35.946 -0.987 -28.561 1.00 87.69 92 GLU A CA 1
ATOM 746 C C . GLU A 1 92 ? 36.530 -1.648 -27.305 1.00 87.69 92 GLU A C 1
ATOM 748 O O . GLU A 1 92 ? 35.782 -2.235 -26.520 1.00 87.69 92 GLU A O 1
ATOM 753 N N . GLU A 1 93 ? 37.834 -1.500 -27.055 1.00 86.25 93 GLU A N 1
ATOM 754 C CA . GLU A 1 93 ? 38.479 -2.008 -25.841 1.00 86.25 93 GLU A CA 1
ATOM 755 C C . GLU A 1 93 ? 37.958 -1.301 -24.577 1.00 86.25 93 GLU A C 1
ATOM 757 O O . GLU A 1 93 ? 37.639 -1.958 -23.581 1.00 86.25 93 GLU A O 1
ATOM 762 N N . GLU A 1 94 ? 37.782 0.024 -24.619 1.00 84.81 94 GLU A N 1
ATOM 763 C CA . GLU A 1 94 ? 37.190 0.788 -23.514 1.00 84.81 94 GLU A CA 1
ATOM 764 C C . GLU A 1 94 ? 35.737 0.362 -23.243 1.00 84.81 94 GLU A C 1
ATOM 766 O O . GLU A 1 94 ? 35.351 0.166 -22.088 1.00 84.81 94 GLU A O 1
ATOM 771 N N . MET A 1 95 ? 34.941 0.129 -24.292 1.00 79.19 95 MET A N 1
ATOM 772 C CA . MET A 1 95 ? 33.574 -0.383 -24.164 1.00 79.19 95 MET A CA 1
ATOM 773 C C . MET A 1 95 ? 33.508 -1.777 -23.530 1.00 79.19 95 MET A C 1
ATOM 775 O O . MET A 1 95 ? 32.563 -2.055 -22.794 1.00 79.19 95 MET A O 1
ATOM 779 N N . VAL A 1 96 ? 34.487 -2.644 -23.802 1.00 80.81 96 VAL A N 1
ATOM 780 C CA . VAL A 1 96 ? 34.592 -3.982 -23.193 1.00 80.81 96 VAL A CA 1
ATOM 781 C C . VAL A 1 96 ? 35.084 -3.913 -21.740 1.00 80.81 96 VAL A C 1
ATOM 783 O O . VAL A 1 96 ? 34.732 -4.775 -20.936 1.00 80.81 96 VAL A O 1
ATOM 786 N N . SER A 1 97 ? 35.884 -2.900 -21.397 1.00 76.31 97 SER A N 1
ATOM 787 C CA . SER A 1 97 ? 36.406 -2.655 -20.044 1.00 76.31 97 SER A CA 1
ATOM 788 C C . SER A 1 97 ? 35.349 -2.103 -19.077 1.00 76.31 97 SER A C 1
ATOM 790 O O . SER A 1 97 ? 35.426 -2.334 -17.867 1.00 76.31 97 SER A O 1
ATOM 792 N N . LEU A 1 98 ? 34.336 -1.397 -19.591 1.00 74.69 98 LEU A N 1
ATOM 793 C CA . LEU A 1 98 ? 33.165 -1.018 -18.802 1.00 74.69 98 LEU A CA 1
ATOM 794 C C . LEU A 1 98 ? 32.451 -2.284 -18.297 1.00 74.69 98 LEU A C 1
ATOM 796 O O . LEU A 1 98 ? 32.240 -3.230 -19.053 1.00 74.69 98 LEU A O 1
ATOM 800 N N . GLU A 1 99 ? 32.099 -2.297 -17.005 1.00 65.25 99 GLU A N 1
ATOM 801 C CA . GLU A 1 99 ? 31.487 -3.446 -16.324 1.00 65.25 99 GLU A CA 1
ATOM 802 C C . GLU A 1 99 ? 30.349 -4.094 -17.138 1.00 65.25 99 GLU A C 1
ATOM 804 O O . GLU A 1 99 ? 29.602 -3.390 -17.830 1.00 65.25 99 GLU A O 1
ATOM 809 N N . PRO A 1 100 ? 30.150 -5.426 -17.035 1.00 82.56 100 PRO A N 1
ATOM 810 C CA . PRO A 1 100 ? 29.111 -6.109 -17.786 1.00 82.56 100 PRO A CA 1
ATOM 811 C C . PRO A 1 100 ? 27.730 -5.724 -17.239 1.00 82.56 100 PRO A C 1
ATOM 813 O O . PRO A 1 100 ? 27.171 -6.388 -16.367 1.00 82.56 100 PRO A O 1
ATOM 816 N N . TRP A 1 101 ? 27.145 -4.674 -17.816 1.00 81.56 101 TRP A N 1
ATOM 817 C CA . TRP A 1 101 ? 25.778 -4.222 -17.557 1.00 81.56 101 TRP A CA 1
ATOM 818 C C . TRP A 1 101 ? 24.726 -5.340 -17.514 1.00 81.56 101 TRP A C 1
ATOM 820 O O . TRP A 1 101 ? 23.839 -5.242 -16.670 1.00 81.56 101 TRP A O 1
ATOM 830 N N . PRO A 1 102 ? 24.788 -6.407 -18.344 1.00 85.31 102 PRO A N 1
ATOM 831 C CA . PRO A 1 102 ? 23.829 -7.506 -18.242 1.00 85.31 102 PRO A CA 1
ATOM 832 C C . PRO A 1 102 ? 23.849 -8.197 -16.876 1.00 85.31 102 PRO A C 1
ATOM 834 O O . PRO A 1 102 ? 22.795 -8.496 -16.334 1.00 85.31 102 PRO A O 1
ATOM 837 N N . GLN A 1 103 ? 25.033 -8.399 -16.294 1.00 86.19 103 GLN A N 1
ATOM 838 C CA . GLN A 1 103 ? 25.163 -9.081 -15.011 1.00 86.19 103 GLN A CA 1
ATOM 839 C C . GLN A 1 103 ? 24.658 -8.207 -13.857 1.00 86.19 103 GLN A C 1
ATOM 841 O O . GLN A 1 103 ? 23.929 -8.692 -12.999 1.00 86.19 103 GLN A O 1
ATOM 846 N N . ILE A 1 104 ? 24.986 -6.911 -13.874 1.00 88.19 104 ILE A N 1
ATOM 847 C CA . ILE A 1 104 ? 24.476 -5.946 -12.887 1.00 88.19 104 ILE A CA 1
ATOM 848 C C . ILE A 1 104 ? 22.950 -5.853 -12.982 1.00 88.19 104 ILE A C 1
ATOM 850 O O . ILE A 1 104 ? 22.260 -5.839 -11.967 1.00 88.19 104 ILE A O 1
ATOM 854 N N . LEU A 1 105 ? 22.410 -5.820 -14.203 1.00 89.69 105 LEU A N 1
ATOM 855 C CA . LEU A 1 105 ? 20.970 -5.762 -14.423 1.00 89.69 105 LEU A CA 1
ATOM 856 C C . LEU A 1 105 ? 20.262 -7.023 -13.908 1.00 89.69 105 LEU A C 1
ATOM 858 O O . LEU A 1 105 ? 19.218 -6.902 -13.273 1.00 89.69 105 LEU A O 1
ATOM 862 N N . ASP A 1 106 ? 20.832 -8.207 -14.143 1.00 92.19 106 ASP A N 1
ATOM 863 C CA . ASP A 1 106 ? 20.298 -9.471 -13.627 1.00 92.19 106 ASP A CA 1
ATOM 864 C C . ASP A 1 106 ? 20.321 -9.501 -12.088 1.00 92.19 106 ASP A C 1
ATOM 866 O O . ASP A 1 106 ? 19.339 -9.900 -11.456 1.00 92.19 106 ASP A O 1
ATOM 870 N N . GLU A 1 107 ? 21.417 -9.046 -11.468 1.00 92.88 107 GLU A N 1
ATOM 871 C CA . GLU A 1 107 ? 21.547 -8.942 -10.010 1.00 92.88 107 GLU A CA 1
ATOM 872 C C . GLU A 1 107 ? 20.488 -7.999 -9.414 1.00 92.88 107 GLU A C 1
ATOM 874 O O . GLU A 1 107 ? 19.767 -8.397 -8.496 1.00 92.88 107 GLU A O 1
ATOM 879 N N . GLU A 1 108 ? 20.323 -6.799 -9.975 1.00 94.00 108 GLU A N 1
ATOM 880 C CA . GLU A 1 108 ? 19.292 -5.838 -9.561 1.00 94.00 108 GLU A CA 1
ATOM 881 C C . GLU A 1 108 ? 17.871 -6.375 -9.785 1.00 94.00 108 GLU A C 1
ATOM 883 O O . GLU A 1 108 ? 16.988 -6.211 -8.944 1.00 94.00 108 GLU A O 1
ATOM 888 N N . GLN A 1 109 ? 17.625 -7.088 -10.884 1.00 95.75 109 GLN A N 1
ATOM 889 C CA . GLN A 1 109 ? 16.318 -7.691 -11.135 1.00 95.75 109 GLN A CA 1
ATOM 890 C C . GLN A 1 109 ? 16.000 -8.799 -10.116 1.00 95.75 109 GLN A C 1
ATOM 892 O O . GLN A 1 109 ? 14.849 -8.952 -9.694 1.00 95.75 109 GLN A O 1
ATOM 897 N N . HIS A 1 110 ? 16.999 -9.574 -9.689 1.00 95.00 110 HIS A N 1
ATOM 898 C CA . HIS A 1 110 ? 16.828 -10.584 -8.648 1.00 95.00 110 HIS A CA 1
ATOM 899 C C . HIS A 1 110 ? 16.583 -9.972 -7.266 1.00 95.00 110 HIS A C 1
ATOM 901 O O . HIS A 1 110 ? 15.714 -10.465 -6.538 1.00 95.00 110 HIS A O 1
ATOM 907 N N . THR A 1 111 ? 17.299 -8.904 -6.897 1.00 95.56 111 THR A N 1
ATOM 908 C CA . THR A 1 111 ? 17.049 -8.195 -5.632 1.00 95.56 111 THR A CA 1
ATOM 909 C C . THR A 1 111 ? 15.670 -7.540 -5.641 1.00 95.56 111 THR A C 1
ATOM 911 O O . THR A 1 111 ? 14.938 -7.666 -4.660 1.00 95.56 111 THR A O 1
ATOM 914 N N . GLU A 1 112 ? 15.256 -6.938 -6.758 1.00 97.00 112 GLU A N 1
ATOM 915 C CA . GLU A 1 112 ? 13.920 -6.364 -6.926 1.00 97.00 112 GLU A CA 1
ATOM 916 C C . GLU A 1 112 ? 12.831 -7.436 -6.744 1.00 97.00 112 GLU A C 1
ATOM 918 O O . GLU A 1 112 ? 11.884 -7.254 -5.975 1.00 97.00 112 GLU A O 1
ATOM 923 N N . GLN A 1 113 ? 12.982 -8.600 -7.382 1.00 97.19 113 GLN A N 1
ATOM 924 C CA . GLN A 1 113 ? 12.058 -9.727 -7.213 1.00 97.19 113 GLN A CA 1
ATOM 925 C C . GLN A 1 113 ? 12.005 -10.233 -5.767 1.00 97.19 113 GLN A C 1
ATOM 927 O O . GLN A 1 113 ? 10.917 -10.525 -5.258 1.00 97.19 113 GLN A O 1
ATOM 932 N N . ALA A 1 114 ? 13.154 -10.319 -5.092 1.00 97.56 114 ALA A N 1
ATOM 933 C CA . ALA A 1 114 ? 13.214 -10.697 -3.686 1.00 97.56 114 ALA A CA 1
ATOM 934 C C . ALA A 1 114 ? 12.452 -9.685 -2.817 1.00 97.56 114 ALA A C 1
ATOM 936 O O . ALA A 1 114 ? 11.579 -10.086 -2.043 1.00 97.56 114 ALA A O 1
ATOM 937 N N . LEU A 1 115 ? 12.679 -8.385 -3.019 1.00 97.69 115 LEU A N 1
ATOM 938 C CA . LEU A 1 115 ? 11.964 -7.317 -2.318 1.00 97.69 115 LEU A CA 1
ATOM 939 C C . LEU A 1 115 ? 10.455 -7.365 -2.578 1.00 97.69 115 LEU A C 1
ATOM 941 O O . LEU A 1 115 ? 9.677 -7.246 -1.632 1.00 97.69 115 LEU A O 1
ATOM 945 N N . TYR A 1 116 ? 10.006 -7.612 -3.812 1.00 98.25 116 TYR A N 1
ATOM 946 C CA . TYR A 1 116 ? 8.577 -7.795 -4.090 1.00 98.25 116 TYR A CA 1
ATOM 947 C C . TYR A 1 116 ? 7.987 -8.995 -3.350 1.00 98.25 116 TYR A C 1
ATOM 949 O O . TYR A 1 116 ? 6.865 -8.910 -2.842 1.00 98.25 116 TYR A O 1
ATOM 957 N N . SER A 1 117 ? 8.723 -10.105 -3.262 1.00 97.00 117 SER A N 1
ATOM 958 C CA . SER A 1 117 ? 8.274 -11.282 -2.514 1.00 97.00 117 SER A CA 1
ATOM 959 C C . SER A 1 117 ? 8.152 -10.983 -1.014 1.00 97.00 117 SER A C 1
ATOM 961 O O . SER A 1 117 ? 7.149 -11.339 -0.387 1.00 97.00 117 SER A O 1
ATOM 963 N N . GLU A 1 118 ? 9.103 -10.231 -0.452 1.00 98.12 118 GLU A N 1
ATOM 964 C CA . GLU A 1 118 ? 9.059 -9.783 0.937 1.00 98.12 118 GLU A CA 1
ATOM 965 C C . GLU A 1 118 ? 7.891 -8.825 1.175 1.00 98.12 118 GLU A C 1
ATOM 967 O O . GLU A 1 118 ? 7.094 -9.051 2.089 1.00 98.12 118 GLU A O 1
ATOM 972 N N . MET A 1 119 ? 7.722 -7.807 0.324 1.00 97.31 119 MET A N 1
ATOM 973 C CA . MET A 1 119 ? 6.590 -6.877 0.374 1.00 97.31 119 MET A CA 1
ATOM 974 C C . MET A 1 119 ? 5.251 -7.612 0.305 1.00 97.31 119 MET A C 1
ATOM 976 O O . MET A 1 119 ? 4.330 -7.280 1.052 1.00 97.31 119 MET A O 1
ATOM 980 N N . SER A 1 120 ? 5.139 -8.633 -0.547 1.00 97.94 120 SER A N 1
ATOM 981 C CA . SER A 1 120 ? 3.942 -9.469 -0.634 1.00 97.94 120 SER A CA 1
ATOM 982 C C . SER A 1 120 ? 3.687 -10.229 0.672 1.00 97.94 120 SER A C 1
ATOM 984 O O . SER A 1 120 ? 2.551 -10.249 1.146 1.00 97.94 120 SER A O 1
ATOM 986 N N . SER A 1 121 ? 4.733 -10.772 1.303 1.00 97.81 121 SER A N 1
ATOM 987 C CA . SER A 1 121 ? 4.615 -11.454 2.598 1.00 97.81 121 SER A CA 1
ATOM 988 C C . SER A 1 121 ? 4.199 -10.507 3.732 1.00 97.81 121 SER A C 1
ATOM 990 O O . SER A 1 121 ? 3.375 -10.868 4.574 1.00 97.81 121 SER A O 1
ATOM 992 N N . TYR A 1 122 ? 4.722 -9.277 3.753 1.00 97.50 122 TYR A N 1
ATOM 993 C CA . TYR A 1 122 ? 4.335 -8.269 4.739 1.00 97.50 122 TYR A CA 1
ATOM 994 C C . TYR A 1 122 ? 2.903 -7.804 4.524 1.00 97.50 122 TYR A C 1
ATOM 996 O O . TYR A 1 122 ? 2.166 -7.673 5.496 1.00 97.50 122 TYR A O 1
ATOM 1004 N N . LYS A 1 123 ? 2.486 -7.626 3.268 1.00 98.31 123 LYS A N 1
ATOM 1005 C CA . LYS A 1 123 ? 1.099 -7.303 2.940 1.00 98.31 123 LYS A CA 1
ATOM 1006 C C . LYS A 1 123 ? 0.141 -8.378 3.458 1.00 98.31 123 LYS A C 1
ATOM 1008 O O . LYS A 1 123 ? -0.800 -8.046 4.162 1.00 98.31 123 LYS A O 1
ATOM 1013 N N . GLN A 1 124 ? 0.454 -9.656 3.238 1.00 98.06 124 GLN A N 1
ATOM 1014 C CA . GLN A 1 124 ? -0.342 -10.760 3.780 1.00 98.06 124 GLN A CA 1
ATOM 1015 C C . GLN A 1 124 ? -0.405 -10.744 5.319 1.00 98.06 124 GLN A C 1
ATOM 1017 O O . GLN A 1 124 ? -1.464 -10.979 5.895 1.00 98.06 124 GLN A O 1
ATOM 1022 N N . LYS A 1 125 ? 0.711 -10.449 6.001 1.00 98.38 125 LYS A N 1
ATOM 1023 C CA . LYS A 1 125 ? 0.735 -10.321 7.471 1.00 98.38 125 LYS A CA 1
ATOM 1024 C C . LYS A 1 125 ? -0.100 -9.143 7.975 1.00 98.38 125 LYS A C 1
ATOM 1026 O O . LYS A 1 125 ? -0.646 -9.228 9.073 1.00 98.38 125 LYS A O 1
ATOM 1031 N N . ILE A 1 126 ? -0.170 -8.050 7.216 1.00 98.38 126 ILE A N 1
ATOM 1032 C CA . ILE A 1 126 ? -1.025 -6.902 7.531 1.00 98.38 126 ILE A CA 1
ATOM 1033 C C . ILE A 1 126 ? -2.489 -7.310 7.388 1.00 98.38 126 ILE A C 1
ATOM 1035 O O . ILE A 1 126 ? -3.228 -7.146 8.353 1.00 98.38 126 ILE A O 1
ATOM 1039 N N . ASP A 1 127 ? -2.866 -7.933 6.269 1.00 98.12 127 ASP A N 1
ATOM 1040 C CA . ASP A 1 127 ? -4.233 -8.416 6.036 1.00 98.12 127 ASP A CA 1
ATOM 1041 C C . ASP A 1 127 ? -4.675 -9.385 7.159 1.00 98.12 127 ASP A C 1
ATOM 1043 O O . ASP A 1 127 ? -5.764 -9.267 7.717 1.00 98.12 127 ASP A O 1
ATOM 1047 N N . GLU A 1 128 ? -3.794 -10.298 7.591 1.00 98.25 128 GLU A N 1
ATOM 1048 C CA . GLU A 1 128 ? -4.075 -11.208 8.712 1.00 98.25 128 GLU A CA 1
ATOM 1049 C C . GLU A 1 128 ? -4.222 -10.471 10.059 1.00 98.25 128 GLU A C 1
ATOM 1051 O O . GLU A 1 128 ? -5.064 -10.828 10.892 1.00 98.25 128 GLU A O 1
ATOM 1056 N N . CYS A 1 129 ? -3.415 -9.434 10.302 1.00 97.75 129 CYS A N 1
ATOM 1057 C CA . CYS A 1 129 ? -3.555 -8.583 11.484 1.00 97.75 129 CYS A CA 1
ATOM 1058 C C . CYS A 1 129 ? -4.869 -7.791 11.465 1.00 97.75 129 CYS A C 1
ATOM 1060 O O . CYS A 1 129 ? -5.518 -7.686 12.508 1.00 97.75 129 CYS A O 1
ATOM 1062 N N . GLU A 1 130 ? -5.274 -7.268 10.308 1.00 98.44 130 GLU A N 1
ATOM 1063 C CA . GLU A 1 130 ? -6.540 -6.556 10.117 1.00 98.44 130 GLU A CA 1
ATOM 1064 C C . GLU A 1 130 ? -7.736 -7.480 10.377 1.00 98.44 130 GLU A C 1
ATOM 1066 O O . GLU A 1 130 ? -8.612 -7.133 11.171 1.00 98.44 130 GLU A O 1
ATOM 1071 N N . ASP A 1 131 ? -7.716 -8.705 9.847 1.00 98.06 131 ASP A N 1
ATOM 1072 C CA . ASP A 1 131 ? -8.737 -9.724 10.119 1.00 98.06 131 ASP A CA 1
ATOM 1073 C C . ASP A 1 131 ? -8.840 -10.056 11.616 1.00 98.06 131 ASP A C 1
ATOM 1075 O O . ASP A 1 131 ? -9.933 -10.207 12.177 1.00 98.06 131 ASP A O 1
ATOM 1079 N N . ARG A 1 132 ? -7.694 -10.195 12.298 1.00 98.44 132 ARG A N 1
ATOM 1080 C CA . ARG A 1 132 ? -7.651 -10.443 13.749 1.00 98.44 132 ARG A CA 1
ATOM 1081 C C . ARG A 1 132 ? -8.201 -9.258 14.534 1.00 98.44 132 ARG A C 1
ATOM 1083 O O . ARG A 1 132 ? -8.935 -9.472 15.501 1.00 98.44 132 ARG A O 1
ATOM 1090 N N . LEU A 1 133 ? -7.872 -8.036 14.123 1.00 98.00 133 LEU A N 1
ATOM 1091 C CA . LEU A 1 133 ? -8.387 -6.816 14.732 1.00 98.00 133 LEU A CA 1
ATOM 1092 C C . LEU A 1 133 ? -9.903 -6.720 14.553 1.00 98.00 133 LEU A C 1
ATOM 1094 O O . LEU A 1 133 ? -10.606 -6.479 15.531 1.00 98.00 133 LEU A O 1
ATOM 1098 N N . GLN A 1 134 ? -10.417 -6.987 13.353 1.00 97.81 134 GLN A N 1
ATOM 1099 C CA . GLN A 1 134 ? -11.850 -6.958 13.071 1.00 97.81 134 GLN A CA 1
ATOM 1100 C C . GLN A 1 134 ? -12.610 -8.007 13.897 1.00 97.81 134 GLN A C 1
ATOM 1102 O O . GLN A 1 134 ? -13.657 -7.709 14.477 1.00 97.81 134 GLN A O 1
ATOM 1107 N N . LYS A 1 135 ? -12.057 -9.220 14.039 1.00 97.94 135 LYS A N 1
ATOM 1108 C CA . LYS A 1 135 ? -12.612 -10.253 14.931 1.00 97.94 135 LYS A CA 1
ATOM 1109 C C . LYS A 1 135 ? -12.640 -9.783 16.385 1.00 97.94 135 LYS A C 1
ATOM 1111 O O . LYS A 1 135 ? -13.676 -9.895 17.038 1.00 97.94 135 LYS A O 1
ATOM 1116 N N . ALA A 1 136 ? -11.544 -9.216 16.887 1.00 96.06 136 ALA A N 1
ATOM 1117 C CA . ALA A 1 136 ? -11.490 -8.686 18.248 1.00 96.06 136 ALA A CA 1
ATOM 1118 C C . ALA A 1 136 ? -12.498 -7.545 18.462 1.00 96.06 136 ALA A C 1
ATOM 1120 O O . ALA A 1 136 ? -13.207 -7.543 19.464 1.00 96.06 136 ALA A O 1
ATOM 1121 N N . GLN A 1 137 ? -12.621 -6.625 17.502 1.00 98.12 137 GLN A N 1
ATOM 1122 C CA . GLN A 1 137 ? -13.603 -5.540 17.532 1.00 98.12 137 GLN A CA 1
ATOM 1123 C C . GLN A 1 137 ? -15.033 -6.080 17.591 1.00 98.12 137 GLN A C 1
ATOM 1125 O O . GLN A 1 137 ? -15.796 -5.662 18.457 1.00 98.12 137 GLN A O 1
ATOM 1130 N N . SER A 1 138 ? -15.379 -7.059 16.747 1.00 96.94 138 SER A N 1
ATOM 1131 C CA . SER A 1 138 ? -16.706 -7.686 16.787 1.00 96.94 138 SER A CA 1
ATOM 1132 C C . SER A 1 138 ? -16.993 -8.340 18.142 1.00 96.94 138 SER A C 1
ATOM 1134 O O . SER A 1 138 ? -18.071 -8.150 18.704 1.00 96.94 138 SER A O 1
ATOM 1136 N N . ARG A 1 139 ? -15.997 -9.015 18.733 1.00 98.25 139 ARG A N 1
ATOM 1137 C CA . ARG A 1 139 ? -16.140 -9.647 20.047 1.00 98.25 139 ARG A CA 1
ATOM 1138 C C . ARG A 1 139 ? -16.300 -8.629 21.174 1.00 98.25 139 ARG A C 1
ATOM 1140 O O . ARG A 1 139 ? -17.075 -8.867 22.095 1.00 98.25 139 ARG A O 1
ATOM 1147 N N . ILE A 1 140 ? -15.584 -7.506 21.105 1.00 97.31 140 ILE A N 1
ATOM 1148 C CA . ILE A 1 140 ? -15.755 -6.395 22.046 1.00 97.31 140 ILE A CA 1
ATOM 1149 C C . ILE A 1 140 ? -17.181 -5.857 21.939 1.00 97.31 140 ILE A C 1
ATOM 1151 O O . ILE A 1 140 ? -17.849 -5.759 22.959 1.00 97.31 140 ILE A O 1
ATOM 1155 N N . SER A 1 141 ? -17.683 -5.590 20.730 1.00 97.19 141 SER A N 1
ATOM 1156 C CA . SER A 1 141 ? -19.055 -5.104 20.535 1.00 97.19 141 SER A CA 1
ATOM 1157 C C . SER A 1 141 ? -20.114 -6.072 21.075 1.00 97.19 141 SER A C 1
ATOM 1159 O O . SER A 1 141 ? -21.083 -5.635 21.691 1.00 97.19 141 SER A O 1
ATOM 1161 N N . GLU A 1 142 ? -19.929 -7.383 20.892 1.00 97.50 142 GLU A N 1
ATOM 1162 C CA . GLU A 1 142 ? -20.808 -8.400 21.484 1.00 97.50 142 GLU A CA 1
ATOM 1163 C C . GLU A 1 142 ? -20.798 -8.358 23.014 1.00 97.50 142 GLU A C 1
ATOM 1165 O O . GLU A 1 142 ? -21.863 -8.305 23.626 1.00 97.50 142 GLU A O 1
ATOM 1170 N N . LEU A 1 143 ? -19.608 -8.350 23.625 1.00 97.75 143 LEU A N 1
ATOM 1171 C CA . LEU A 1 143 ? -19.451 -8.309 25.081 1.00 97.75 143 LEU A CA 1
ATOM 1172 C C . LEU A 1 143 ? -19.987 -7.006 25.680 1.00 97.75 143 LEU A C 1
ATOM 1174 O O . LEU A 1 143 ? -20.609 -7.036 26.736 1.00 97.75 143 LEU A O 1
ATOM 1178 N N . THR A 1 144 ? -19.787 -5.872 25.007 1.00 97.56 144 THR A N 1
ATOM 1179 C CA . THR A 1 144 ? -20.367 -4.587 25.412 1.00 97.56 144 THR A CA 1
ATOM 1180 C C . THR A 1 144 ? -21.889 -4.673 25.436 1.00 97.56 144 THR A C 1
ATOM 1182 O O . THR A 1 144 ? -22.493 -4.317 26.441 1.00 97.56 144 THR A O 1
ATOM 1185 N N . ARG A 1 145 ? -22.508 -5.237 24.393 1.00 97.25 145 ARG A N 1
ATOM 1186 C CA . ARG A 1 145 ? -23.963 -5.430 24.344 1.00 97.25 145 ARG A CA 1
ATOM 1187 C C . ARG A 1 145 ? -24.462 -6.387 25.430 1.00 97.25 145 ARG A C 1
ATOM 1189 O O . ARG A 1 145 ? -25.521 -6.165 26.007 1.00 97.25 145 ARG A O 1
ATOM 1196 N N . GLU A 1 146 ? -23.735 -7.473 25.694 1.00 97.75 146 GLU A N 1
ATOM 1197 C CA . GLU A 1 146 ? -24.065 -8.407 26.781 1.00 97.75 146 GLU A CA 1
ATOM 1198 C C . GLU A 1 146 ? -24.015 -7.712 28.150 1.00 97.75 146 GLU A C 1
ATOM 1200 O O . GLU A 1 146 ? -24.944 -7.868 28.941 1.00 97.75 146 GLU A O 1
ATOM 1205 N N . LEU A 1 147 ? -22.982 -6.903 28.402 1.00 97.38 147 LEU A N 1
ATOM 1206 C CA . LEU A 1 147 ? -22.857 -6.116 29.629 1.00 97.38 147 LEU A CA 1
ATOM 1207 C C . LEU A 1 147 ? -23.967 -5.068 29.758 1.00 97.38 147 LEU A C 1
ATOM 1209 O O . LEU A 1 147 ? -24.539 -4.944 30.834 1.00 97.38 147 LEU A O 1
ATOM 1213 N N . GLU A 1 148 ? -24.309 -4.351 28.686 1.00 96.88 148 GLU A N 1
ATOM 1214 C CA . GLU A 1 148 ? -25.411 -3.376 28.679 1.00 96.88 148 GLU A CA 1
ATOM 1215 C C . GLU A 1 148 ? -26.752 -4.024 29.047 1.00 96.88 148 GLU A C 1
ATOM 1217 O O . GLU A 1 148 ? -27.512 -3.474 29.844 1.00 96.88 148 GLU A O 1
ATOM 1222 N N . LEU A 1 149 ? -27.030 -5.218 28.514 1.00 96.81 149 LEU A N 1
ATOM 1223 C CA . LEU A 1 149 ? -28.242 -5.962 28.859 1.00 96.81 149 LEU A CA 1
ATOM 1224 C C . LEU A 1 149 ? -28.259 -6.389 30.328 1.00 96.81 149 LEU A C 1
ATOM 1226 O O . LEU A 1 149 ? -29.313 -6.350 30.956 1.00 96.81 149 LEU A O 1
ATOM 1230 N N . GLU A 1 150 ? -27.122 -6.812 30.875 1.00 96.88 150 GLU A N 1
ATOM 1231 C CA . GLU A 1 150 ? -27.047 -7.213 32.279 1.00 96.88 150 GLU A CA 1
ATOM 1232 C C . GLU A 1 150 ? -27.163 -6.010 33.223 1.00 96.88 150 GLU A C 1
ATOM 1234 O O . GLU A 1 150 ? -27.868 -6.089 34.226 1.00 96.88 150 GLU A O 1
ATOM 1239 N N . VAL A 1 151 ? -26.557 -4.872 32.866 1.00 96.50 151 VAL A N 1
ATOM 1240 C CA . VAL A 1 151 ? -26.732 -3.606 33.592 1.00 96.50 151 VAL A CA 1
ATOM 1241 C C . VAL A 1 151 ? -28.204 -3.198 33.607 1.00 96.50 151 VAL A C 1
ATOM 1243 O O . VAL A 1 151 ? -28.726 -2.927 34.682 1.00 96.50 151 VAL A O 1
ATOM 1246 N N . SER A 1 152 ? -28.898 -3.252 32.466 1.00 96.06 152 SER A N 1
ATOM 1247 C CA . SER A 1 152 ? -30.331 -2.935 32.395 1.00 96.06 152 SER A CA 1
ATOM 1248 C C . SER A 1 152 ? -31.179 -3.835 33.300 1.00 96.06 152 SER A C 1
ATOM 1250 O O . SER A 1 152 ? -32.080 -3.339 33.967 1.00 96.06 152 SER A O 1
ATOM 1252 N N . LYS A 1 153 ? -30.888 -5.143 33.378 1.00 97.12 153 LYS A N 1
ATOM 1253 C CA . LYS A 1 153 ? -31.608 -6.042 34.300 1.00 97.12 153 LYS A CA 1
ATOM 1254 C C . LYS A 1 153 ? -31.373 -5.670 35.759 1.00 97.12 153 LYS A C 1
ATOM 1256 O O . LYS A 1 153 ? -32.310 -5.675 36.550 1.00 97.12 153 LYS A O 1
ATOM 1261 N N . ILE A 1 154 ? -30.127 -5.363 36.118 1.00 96.12 154 ILE A N 1
ATOM 1262 C CA . ILE A 1 154 ? -29.783 -4.950 37.481 1.00 96.12 154 ILE A CA 1
ATOM 1263 C C . ILE A 1 154 ? -30.478 -3.625 37.818 1.00 96.12 154 ILE A C 1
ATOM 1265 O O . ILE A 1 154 ? -30.967 -3.462 38.931 1.00 96.12 154 ILE A O 1
ATOM 1269 N N . GLU A 1 155 ? -30.560 -2.687 36.875 1.00 96.56 155 GLU A N 1
ATOM 1270 C CA . GLU A 1 155 ? -31.297 -1.431 37.049 1.00 96.56 155 GLU A CA 1
ATOM 1271 C C . GLU A 1 155 ? -32.794 -1.669 37.298 1.00 96.56 155 GLU A C 1
ATOM 1273 O O . GLU A 1 155 ? -33.353 -1.077 38.226 1.00 96.56 155 GLU A O 1
ATOM 1278 N N . ASP A 1 156 ? -33.419 -2.582 36.549 1.00 95.75 156 ASP A N 1
ATOM 1279 C CA . ASP A 1 156 ? -34.815 -2.986 36.762 1.00 95.75 156 ASP A CA 1
ATOM 1280 C C . ASP A 1 156 ? -35.010 -3.620 38.155 1.00 95.75 156 ASP A C 1
ATOM 1282 O O . ASP A 1 156 ? -35.917 -3.242 38.901 1.00 95.75 156 ASP A O 1
ATOM 1286 N N . GLU A 1 157 ? -34.117 -4.529 38.567 1.00 97.12 157 GLU A N 1
ATOM 1287 C CA . GLU A 1 157 ? -34.143 -5.135 39.907 1.00 97.12 157 GLU A CA 1
ATOM 1288 C C . GLU A 1 157 ? -33.957 -4.096 41.025 1.00 97.12 157 GLU A C 1
ATOM 1290 O O . GLU A 1 157 ? -34.618 -4.164 42.068 1.00 97.12 157 GLU A O 1
ATOM 1295 N N . ILE A 1 158 ? -33.077 -3.112 40.820 1.00 95.75 158 ILE A N 1
ATOM 1296 C CA . ILE A 1 158 ? -32.874 -2.004 41.758 1.00 95.75 158 ILE A CA 1
ATOM 1297 C C . ILE A 1 158 ? -34.153 -1.176 41.867 1.00 95.75 158 ILE A C 1
ATOM 1299 O O . ILE A 1 158 ? -34.544 -0.837 42.986 1.00 95.75 158 ILE A O 1
ATOM 1303 N N . SER A 1 159 ? -34.821 -0.880 40.749 1.00 96.00 159 SER A N 1
ATOM 1304 C CA . SER A 1 159 ? -36.100 -0.163 40.734 1.00 96.00 159 SER A CA 1
ATOM 1305 C C . SER A 1 159 ? -37.166 -0.904 41.550 1.00 96.00 159 SER A C 1
ATOM 1307 O O . SER A 1 159 ? -37.783 -0.324 42.448 1.00 96.00 159 SER A O 1
ATOM 1309 N N . ASP A 1 160 ? -37.317 -2.211 41.331 1.00 96.44 160 ASP A N 1
ATOM 1310 C CA . ASP A 1 160 ? -38.254 -3.056 42.076 1.00 96.44 160 ASP A CA 1
ATOM 1311 C C . ASP A 1 160 ? -37.965 -3.074 43.586 1.00 96.44 160 ASP A C 1
ATOM 1313 O O . ASP A 1 160 ? -38.880 -3.028 44.419 1.00 96.44 160 ASP A O 1
ATOM 1317 N N . ILE A 1 161 ? -36.689 -3.159 43.971 1.00 95.81 161 ILE A N 1
ATOM 1318 C CA . ILE A 1 161 ? -36.279 -3.117 45.380 1.00 95.81 161 ILE A CA 1
ATOM 1319 C C . ILE A 1 161 ? -36.553 -1.735 45.976 1.00 95.81 161 ILE A C 1
ATOM 1321 O O . ILE A 1 161 ? -37.060 -1.647 47.096 1.00 95.81 161 ILE A O 1
ATOM 1325 N N . GLN A 1 162 ? -36.263 -0.658 45.246 1.00 96.50 162 GLN A N 1
ATOM 1326 C CA . GLN A 1 162 ? -36.543 0.704 45.692 1.00 96.50 162 GLN A CA 1
ATOM 1327 C C . GLN A 1 162 ? -38.036 0.910 45.957 1.00 96.50 162 GLN A C 1
ATOM 1329 O O . GLN A 1 162 ? -38.395 1.506 46.973 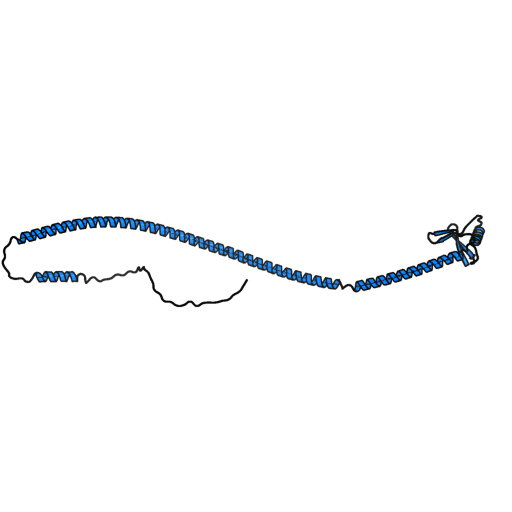1.00 96.50 162 GLN A O 1
ATOM 1334 N N . ASP A 1 163 ? -38.913 0.378 45.108 1.00 95.25 163 ASP A N 1
ATOM 1335 C CA . ASP A 1 163 ? -40.358 0.479 45.308 1.00 95.25 163 ASP A CA 1
ATOM 1336 C C . ASP A 1 163 ? -40.849 -0.368 46.490 1.00 95.25 163 ASP A C 1
ATOM 1338 O O . ASP A 1 163 ? -41.683 0.092 47.276 1.00 95.25 163 ASP A O 1
ATOM 1342 N N . LYS A 1 164 ? -40.275 -1.559 46.711 1.00 96.69 164 LYS A N 1
ATOM 1343 C CA . LYS A 1 164 ? -40.532 -2.346 47.933 1.00 96.69 164 LYS A CA 1
ATOM 1344 C C . LYS A 1 164 ? -40.106 -1.597 49.195 1.00 96.69 164 LYS A C 1
ATOM 1346 O O . LYS A 1 164 ? -40.852 -1.595 50.172 1.00 96.69 164 LYS A O 1
ATOM 1351 N N . ILE A 1 165 ? -38.946 -0.939 49.175 1.00 94.94 165 ILE A N 1
ATOM 1352 C CA . ILE A 1 165 ? -38.464 -0.124 50.298 1.00 94.94 165 ILE A CA 1
ATOM 1353 C C . ILE A 1 165 ? -39.421 1.044 50.557 1.00 94.94 165 ILE A C 1
ATOM 1355 O O . ILE A 1 165 ? -39.822 1.238 51.701 1.00 94.94 165 ILE A O 1
ATOM 1359 N N . LYS A 1 166 ? -39.842 1.784 49.520 1.00 95.62 166 LYS A N 1
ATOM 1360 C CA . LYS A 1 166 ? -40.822 2.878 49.666 1.00 95.62 166 LYS A CA 1
ATOM 1361 C C . LYS A 1 166 ? -42.120 2.391 50.310 1.00 95.62 166 LYS A C 1
ATOM 1363 O O . LYS A 1 166 ? -42.604 3.018 51.248 1.00 95.62 166 LYS A O 1
ATOM 1368 N N . ASN A 1 167 ? -42.657 1.262 49.846 1.00 94.00 167 ASN A N 1
ATOM 1369 C CA . ASN A 1 167 ? -43.873 0.681 50.414 1.00 94.00 167 ASN A CA 1
ATOM 1370 C C . ASN A 1 167 ? -43.682 0.276 51.883 1.00 94.00 167 ASN A C 1
ATOM 1372 O O . ASN A 1 167 ? -44.532 0.592 52.713 1.00 94.00 167 ASN A O 1
ATOM 1376 N N . GLY A 1 168 ? -42.554 -0.355 52.220 1.00 94.25 168 GLY A N 1
ATOM 1377 C CA . GLY A 1 168 ? -42.224 -0.719 53.599 1.00 94.25 168 GLY A CA 1
ATOM 1378 C C . GLY A 1 168 ? -42.072 0.494 54.524 1.00 94.25 168 GLY A C 1
ATOM 1379 O O . GLY A 1 168 ? -42.541 0.451 55.658 1.00 94.25 168 GLY A O 1
ATOM 1380 N N . ILE A 1 169 ? -41.489 1.596 54.037 1.00 94.00 169 ILE A N 1
ATOM 1381 C CA . ILE A 1 169 ? -41.416 2.867 54.778 1.00 94.00 169 ILE A CA 1
ATOM 1382 C C . ILE A 1 169 ? -42.825 3.407 55.038 1.00 94.00 169 ILE A C 1
ATOM 1384 O O . ILE A 1 169 ? -43.148 3.710 56.180 1.00 94.00 169 ILE A O 1
ATOM 1388 N N . MET A 1 170 ? -43.692 3.446 54.019 1.00 90.81 170 MET A N 1
ATOM 1389 C CA . MET A 1 170 ? -45.077 3.903 54.191 1.00 90.81 170 MET A CA 1
ATOM 1390 C C . MET A 1 170 ? -45.867 3.052 55.193 1.00 90.81 170 MET A C 1
ATOM 1392 O O . MET A 1 170 ? -46.716 3.570 55.915 1.00 90.81 170 MET A O 1
ATOM 1396 N N . GLU A 1 171 ? -45.655 1.736 55.217 1.00 93.25 171 GLU A N 1
ATOM 1397 C CA . GLU A 1 171 ? -46.256 0.865 56.232 1.00 93.25 171 GLU A CA 1
ATOM 1398 C C . GLU A 1 171 ? -45.680 1.145 57.622 1.00 93.25 171 GLU A C 1
ATOM 1400 O O . GLU A 1 171 ? -46.443 1.267 58.580 1.00 93.25 171 GLU A O 1
ATOM 1405 N N . GLY A 1 172 ? -44.360 1.323 57.725 1.00 92.44 172 GLY A N 1
ATOM 1406 C CA . GLY A 1 172 ? -43.678 1.747 58.947 1.00 92.44 172 GLY A CA 1
ATOM 1407 C C . GLY A 1 172 ? -44.240 3.050 59.514 1.00 92.44 172 GLY A C 1
ATOM 1408 O O . GLY A 1 172 ? -44.551 3.102 60.701 1.00 92.44 172 GLY A O 1
ATOM 1409 N N . ASP A 1 173 ? -44.461 4.056 58.666 1.00 92.88 173 ASP A N 1
ATOM 1410 C CA . ASP A 1 173 ? -45.055 5.339 59.054 1.00 92.88 173 ASP A CA 1
ATOM 1411 C C . ASP A 1 173 ? -46.470 5.156 59.622 1.00 92.88 173 ASP A C 1
ATOM 1413 O O . ASP A 1 173 ? -46.787 5.697 60.681 1.00 92.88 173 ASP A O 1
ATOM 1417 N N . LYS A 1 174 ? -47.307 4.314 58.997 1.00 93.06 174 LYS A N 1
ATOM 1418 C CA . LYS A 1 174 ? -48.648 3.986 59.524 1.00 93.06 174 LYS A CA 1
ATOM 1419 C C . LYS A 1 174 ? -48.576 3.313 60.892 1.00 93.06 174 LYS A C 1
ATOM 1421 O O . LYS A 1 174 ? -49.373 3.624 61.778 1.00 93.06 174 LYS A O 1
ATOM 1426 N N . TYR A 1 175 ? -47.647 2.375 61.077 1.00 90.75 175 TYR A N 1
ATOM 1427 C CA . TYR A 1 175 ? -47.447 1.739 62.379 1.00 90.75 175 TYR A CA 1
ATOM 1428 C C . TYR A 1 175 ? -46.936 2.740 63.415 1.00 90.75 175 TYR A C 1
ATOM 1430 O O . TYR A 1 175 ? -47.386 2.704 64.557 1.00 90.75 175 TYR A O 1
ATOM 1438 N N . GLN A 1 176 ? -46.058 3.662 63.025 1.00 92.06 176 GLN A N 1
ATOM 1439 C CA . GLN A 1 176 ? -45.561 4.716 63.901 1.00 92.06 176 GLN A CA 1
ATOM 1440 C C . GLN A 1 176 ? -46.686 5.664 64.338 1.00 92.06 176 GLN A C 1
ATOM 1442 O O . GLN A 1 176 ? -46.784 6.001 65.517 1.00 92.06 176 GLN A O 1
ATOM 1447 N N . GLU A 1 177 ? -47.574 6.054 63.422 1.00 91.56 177 GLU A N 1
ATOM 1448 C CA . GLU A 1 177 ? -48.779 6.830 63.736 1.00 91.56 177 GLU A CA 1
ATOM 1449 C C . GLU A 1 177 ? -49.702 6.079 64.704 1.00 91.56 177 GLU A C 1
ATOM 1451 O O . GLU A 1 177 ? -50.158 6.653 65.697 1.00 91.56 177 GLU A O 1
ATOM 1456 N N . ALA A 1 178 ? -49.931 4.784 64.468 1.00 92.88 178 ALA A N 1
ATOM 1457 C CA . ALA A 1 178 ? -50.727 3.946 65.361 1.00 92.88 178 ALA A CA 1
ATOM 1458 C C . ALA A 1 178 ? -50.100 3.837 66.763 1.00 92.88 178 ALA A C 1
ATOM 1460 O O . ALA A 1 178 ? -50.802 3.995 67.761 1.00 92.88 178 ALA A O 1
ATOM 1461 N N . ILE A 1 179 ? -48.780 3.639 66.853 1.00 91.19 179 ILE A N 1
ATOM 1462 C CA . ILE A 1 179 ? -48.031 3.633 68.119 1.00 91.19 179 ILE A CA 1
ATOM 1463 C C . ILE A 1 179 ? -48.188 4.974 68.838 1.00 91.19 179 ILE A C 1
ATOM 1465 O O . ILE A 1 179 ? -48.459 4.996 70.036 1.00 91.19 179 ILE A O 1
ATOM 1469 N N . ASN A 1 180 ? -48.064 6.095 68.125 1.00 92.25 180 ASN A N 1
ATOM 1470 C CA . ASN A 1 180 ? -48.237 7.424 68.709 1.00 92.25 180 ASN A CA 1
ATOM 1471 C C . ASN A 1 180 ? -49.656 7.620 69.272 1.00 92.25 180 ASN A C 1
ATOM 1473 O O . ASN A 1 180 ? -49.807 8.193 70.351 1.00 92.25 180 ASN A O 1
ATOM 1477 N N . SER A 1 181 ? -50.685 7.116 68.581 1.00 92.81 181 SER A N 1
ATOM 1478 C CA . SER A 1 181 ? -52.071 7.145 69.067 1.00 92.81 181 SER A CA 1
ATOM 1479 C C . SER A 1 181 ? -52.247 6.313 70.337 1.00 92.81 181 SER A C 1
ATOM 1481 O O . SER A 1 181 ? -52.781 6.808 71.326 1.00 92.81 181 SER A O 1
ATOM 1483 N N . ILE A 1 182 ? -51.744 5.078 70.345 1.00 92.50 182 ILE A N 1
ATOM 1484 C CA . ILE A 1 182 ? -51.828 4.189 71.511 1.00 92.50 182 ILE A CA 1
ATOM 1485 C C . ILE A 1 182 ? -51.061 4.779 72.700 1.00 92.50 182 ILE A C 1
ATOM 1487 O O . ILE A 1 182 ? -51.560 4.773 73.819 1.00 92.50 182 ILE A O 1
ATOM 1491 N N . ASN A 1 183 ? -49.872 5.345 72.482 1.00 91.00 183 ASN A N 1
ATOM 1492 C CA . ASN A 1 183 ? -49.103 5.999 73.544 1.00 91.00 183 ASN A CA 1
ATOM 1493 C C . ASN A 1 183 ? -49.861 7.180 74.167 1.00 91.00 183 ASN A C 1
ATOM 1495 O O . ASN A 1 183 ? -49.742 7.426 75.371 1.00 91.00 183 ASN A O 1
ATOM 1499 N N . LYS A 1 184 ? -50.655 7.903 73.369 1.00 90.62 184 LYS A N 1
ATOM 1500 C CA . LYS A 1 184 ? -51.531 8.960 73.874 1.00 90.62 184 LYS A CA 1
ATOM 1501 C C . LYS A 1 184 ? -52.640 8.385 74.759 1.00 90.62 184 LYS A C 1
ATOM 1503 O O . LYS A 1 184 ? -52.837 8.889 75.858 1.00 90.62 184 LYS A O 1
ATOM 1508 N N . GLU A 1 185 ? -53.296 7.313 74.320 1.00 92.69 185 GLU A N 1
ATOM 1509 C CA . GLU A 1 185 ? -54.313 6.611 75.119 1.00 92.69 185 GLU A CA 1
ATOM 1510 C C . GLU A 1 185 ? -53.736 6.061 76.433 1.00 92.69 185 GLU A C 1
ATOM 1512 O O . GLU A 1 185 ? -54.346 6.221 77.486 1.00 92.69 185 GLU A O 1
ATOM 1517 N N . ILE A 1 186 ? -52.535 5.473 76.405 1.00 89.94 186 ILE A N 1
ATOM 1518 C CA . ILE A 1 186 ? -51.832 5.017 77.615 1.00 89.94 186 ILE A CA 1
ATOM 1519 C C . ILE A 1 186 ? -51.582 6.193 78.560 1.00 89.94 186 ILE A C 1
ATOM 1521 O O . ILE A 1 186 ? -51.866 6.084 79.746 1.00 89.94 186 ILE A O 1
ATOM 1525 N N . SER A 1 187 ? -51.113 7.331 78.040 1.00 88.75 187 SER A N 1
ATOM 1526 C CA . SER A 1 187 ? -50.865 8.526 78.858 1.00 88.75 187 SER A CA 1
ATOM 1527 C C . SER A 1 187 ? -52.146 9.053 79.520 1.00 88.75 187 SER A C 1
ATOM 1529 O O . SER A 1 187 ? -52.116 9.505 80.664 1.00 88.75 187 SER A O 1
ATOM 1531 N N . GLU A 1 188 ? -53.279 8.997 78.814 1.00 90.94 188 GLU A N 1
ATOM 1532 C CA . GLU A 1 188 ? -54.591 9.367 79.357 1.00 90.94 188 GLU A CA 1
ATOM 1533 C C . GLU A 1 188 ? -55.034 8.394 80.463 1.00 90.94 188 GLU A C 1
ATOM 1535 O O . GLU A 1 188 ? -55.462 8.831 81.533 1.00 90.94 188 GLU A O 1
ATOM 1540 N N . LEU A 1 189 ? -54.868 7.086 80.248 1.00 89.69 189 LEU A N 1
ATOM 1541 C CA . LEU A 1 189 ? -55.173 6.061 81.249 1.00 89.69 189 LEU A CA 1
ATOM 1542 C C . LEU A 1 189 ? -54.268 6.153 82.483 1.00 89.69 189 LEU A C 1
ATOM 1544 O O . LEU A 1 189 ? -54.765 6.018 83.600 1.00 89.69 189 LEU A O 1
ATOM 1548 N N . ASP A 1 190 ? -52.972 6.417 82.310 1.00 89.56 190 ASP A N 1
ATOM 1549 C CA . ASP A 1 190 ? -52.031 6.618 83.416 1.00 89.56 190 ASP A CA 1
ATOM 1550 C C . ASP A 1 190 ? -52.448 7.819 84.277 1.00 89.56 190 ASP A C 1
ATOM 1552 O O . ASP A 1 190 ? -52.450 7.731 85.507 1.00 89.56 190 ASP A O 1
ATOM 1556 N N . TYR A 1 191 ? -52.896 8.915 83.652 1.00 88.56 191 TYR A N 1
ATOM 1557 C CA . TYR A 1 191 ? -53.431 10.075 84.370 1.00 88.56 191 TYR A CA 1
ATOM 1558 C C . TYR A 1 191 ? -54.700 9.735 85.168 1.00 88.56 191 TYR A C 1
ATOM 1560 O O . TYR A 1 191 ? -54.849 10.135 86.330 1.00 88.56 191 TYR A O 1
ATOM 1568 N N . GLU A 1 192 ? -55.632 8.985 84.574 1.00 89.81 192 GLU A N 1
ATOM 1569 C CA . GLU A 1 192 ? -56.834 8.532 85.281 1.00 89.81 192 GLU A CA 1
ATOM 1570 C C . GLU A 1 192 ? -56.503 7.588 86.441 1.00 89.81 192 GLU A C 1
ATOM 1572 O O . GLU A 1 192 ? -57.097 7.703 87.521 1.00 89.81 192 GLU A O 1
ATOM 1577 N N . LEU A 1 193 ? -55.537 6.689 86.249 1.00 87.31 193 LEU A N 1
ATOM 1578 C CA . LEU A 1 193 ? -55.059 5.772 87.275 1.00 87.31 193 LEU A CA 1
ATOM 1579 C C . LEU A 1 193 ? -54.437 6.537 88.448 1.00 87.31 193 LEU A C 1
ATOM 1581 O O . LEU A 1 193 ? -54.781 6.269 89.598 1.00 87.31 193 LEU A O 1
ATOM 1585 N N . GLU A 1 194 ? -53.575 7.518 88.177 1.00 88.00 194 GLU A N 1
ATOM 1586 C CA . GLU A 1 194 ? -52.933 8.344 89.203 1.00 88.00 194 GLU A CA 1
ATOM 1587 C C . GLU A 1 194 ? -53.973 9.142 90.006 1.00 88.00 194 GLU A C 1
ATOM 1589 O O . GLU A 1 194 ? -53.941 9.181 91.242 1.00 88.00 194 GLU A O 1
ATOM 1594 N N . LYS A 1 195 ? -54.985 9.696 89.327 1.00 88.06 195 LYS A N 1
ATOM 1595 C CA . LYS A 1 195 ? -56.129 10.338 89.988 1.00 88.06 195 LYS A CA 1
ATOM 1596 C C . LYS A 1 195 ? -56.880 9.360 90.895 1.00 88.06 195 LYS A C 1
ATOM 1598 O O . LYS A 1 195 ? -57.229 9.720 92.022 1.00 88.06 195 LYS A O 1
ATOM 1603 N N . LYS A 1 196 ? -57.127 8.132 90.433 1.00 85.62 196 LYS A N 1
ATOM 1604 C CA . LYS A 1 196 ? -57.808 7.094 91.219 1.00 85.62 196 LYS A CA 1
ATOM 1605 C C . LYS A 1 196 ? -56.978 6.626 92.411 1.00 85.62 196 LYS A C 1
ATOM 1607 O O . LYS A 1 196 ? -57.535 6.496 93.495 1.00 85.62 196 LYS A O 1
ATOM 1612 N N . GLN A 1 197 ? -55.665 6.475 92.260 1.00 84.06 197 GLN A N 1
ATOM 1613 C CA . GLN A 1 197 ? -54.754 6.178 93.369 1.00 84.06 197 GLN A CA 1
ATOM 1614 C C . GLN A 1 197 ? -54.735 7.301 94.414 1.00 84.06 197 GLN A C 1
ATOM 1616 O O . GLN A 1 197 ? -54.701 7.027 95.611 1.00 84.06 197 GLN A O 1
ATOM 1621 N N . MET A 1 198 ? -54.808 8.568 93.994 1.00 81.12 198 MET A N 1
ATOM 1622 C CA . MET A 1 198 ? -54.943 9.708 94.908 1.00 81.12 198 MET A CA 1
ATOM 1623 C C . MET A 1 198 ? -56.296 9.746 95.634 1.00 81.12 198 MET A C 1
ATOM 1625 O O . MET A 1 198 ? -56.377 10.198 96.774 1.00 81.12 198 MET A O 1
ATOM 1629 N N . GLU A 1 199 ? -57.379 9.312 94.991 1.00 82.06 199 GLU A N 1
ATOM 1630 C CA . GLU A 1 199 ? -58.682 9.137 95.648 1.00 82.06 199 GLU A CA 1
ATOM 1631 C C . GLU A 1 199 ? -58.647 7.966 96.644 1.00 82.06 199 GLU A C 1
ATOM 1633 O O . GLU A 1 199 ? -59.129 8.100 97.769 1.00 82.06 199 GLU A O 1
ATOM 1638 N N . GLU A 1 200 ? -58.025 6.846 96.270 1.00 80.06 200 GLU A N 1
ATOM 1639 C CA . GLU A 1 200 ? -57.841 5.677 97.132 1.00 80.06 200 GLU A CA 1
ATOM 1640 C C . GLU A 1 200 ? -56.956 5.992 98.341 1.00 80.06 200 GLU A C 1
ATOM 1642 O O . GLU A 1 200 ? -57.284 5.587 99.453 1.00 80.06 200 GLU A O 1
ATOM 1647 N N . SER A 1 201 ? -55.872 6.754 98.170 1.00 75.38 201 SER A N 1
ATOM 1648 C CA . SER A 1 201 ? -55.015 7.167 99.283 1.00 75.38 201 SER A CA 1
ATOM 1649 C C . SER A 1 201 ? -55.767 8.066 100.266 1.00 75.38 201 SER A C 1
ATOM 1651 O O . SER A 1 201 ? -55.686 7.833 101.470 1.00 75.38 201 SER A O 1
ATOM 1653 N N . LYS A 1 202 ? -56.584 9.009 99.773 1.00 81.50 202 LYS A N 1
ATOM 1654 C CA . LYS A 1 202 ? -57.466 9.845 100.607 1.00 81.50 202 LYS A CA 1
ATOM 1655 C C . LYS A 1 202 ? -58.485 9.014 101.380 1.00 81.50 202 LYS A C 1
ATOM 1657 O O . LYS A 1 202 ? -58.623 9.202 102.583 1.00 81.50 202 LYS A O 1
ATOM 1662 N N . LEU A 1 203 ? -59.166 8.083 100.713 1.00 77.75 203 LEU A N 1
ATOM 1663 C CA . LEU A 1 203 ? -60.123 7.177 101.355 1.00 77.75 203 LEU A CA 1
ATOM 1664 C C . LEU A 1 203 ? -59.431 6.244 102.356 1.00 77.75 203 LEU A C 1
ATOM 1666 O O . LEU A 1 203 ? -59.945 6.022 103.445 1.00 77.75 203 LEU A O 1
ATOM 1670 N N . SER A 1 204 ? -58.245 5.726 102.031 1.00 72.88 204 SER A N 1
ATOM 1671 C CA . SER A 1 204 ? -57.422 4.910 102.932 1.00 72.88 204 SER A CA 1
ATOM 1672 C C . SER A 1 204 ? -57.010 5.697 104.176 1.00 72.88 204 SER A C 1
ATOM 1674 O O . SER A 1 204 ? -57.042 5.178 105.291 1.00 72.88 204 SER A O 1
ATOM 1676 N N . GLU A 1 205 ? -56.665 6.971 104.014 1.00 77.75 205 GLU A N 1
ATOM 1677 C CA . GLU A 1 205 ? -56.338 7.872 105.114 1.00 77.75 205 GLU A CA 1
ATOM 1678 C C . GLU A 1 205 ? -57.573 8.220 105.956 1.00 77.75 205 GLU A C 1
ATOM 1680 O O . GLU A 1 205 ? -57.499 8.213 107.183 1.00 77.75 205 GLU A O 1
ATOM 1685 N N . GLU A 1 206 ? -58.735 8.404 105.332 1.00 77.00 206 GLU A N 1
ATOM 1686 C CA . GLU A 1 206 ? -60.023 8.571 106.011 1.00 77.00 206 GLU A CA 1
ATOM 1687 C C . GLU A 1 206 ? -60.423 7.311 106.800 1.00 77.00 206 GLU A C 1
ATOM 1689 O O . GLU A 1 206 ? -60.800 7.404 107.968 1.00 77.00 206 GLU A O 1
ATOM 1694 N N . VAL A 1 207 ? -60.234 6.117 106.230 1.00 72.00 207 VAL A N 1
ATOM 1695 C CA . VAL A 1 207 ? -60.421 4.828 106.918 1.00 72.00 207 VAL A CA 1
ATOM 1696 C C . VAL A 1 207 ? -59.446 4.681 108.086 1.00 72.00 207 VAL A C 1
ATOM 1698 O O . VAL A 1 207 ? -59.853 4.269 109.170 1.00 72.00 207 VAL A O 1
ATOM 1701 N N . LYS A 1 208 ? -58.169 5.057 107.926 1.00 74.12 208 LYS A N 1
ATOM 1702 C CA . LYS A 1 208 ? -57.205 5.086 109.042 1.00 74.12 208 LYS A CA 1
ATOM 1703 C C . LYS A 1 208 ? -57.657 6.042 110.146 1.00 74.12 208 LYS A C 1
ATOM 1705 O O . LYS A 1 208 ? -57.559 5.694 111.321 1.00 74.12 208 LYS A O 1
ATOM 1710 N N . GLN A 1 209 ? -58.176 7.218 109.793 1.00 71.81 209 GLN A N 1
ATOM 1711 C CA . GLN A 1 209 ? -58.703 8.186 110.757 1.00 71.81 209 GLN A CA 1
ATOM 1712 C C . GLN A 1 209 ? -59.974 7.689 111.461 1.00 71.81 209 GLN A C 1
ATOM 1714 O O . GLN A 1 209 ? -60.143 7.945 112.654 1.00 71.81 209 GLN A O 1
ATOM 1719 N N . LEU A 1 210 ? -60.851 6.960 110.768 1.00 65.88 210 LEU A N 1
ATOM 1720 C CA . LEU A 1 210 ? -62.024 6.317 111.361 1.00 65.88 210 LEU A CA 1
ATOM 1721 C C . LEU A 1 210 ? -61.626 5.162 112.286 1.00 65.88 210 LEU A C 1
ATOM 1723 O O . LEU A 1 210 ? -62.096 5.127 113.417 1.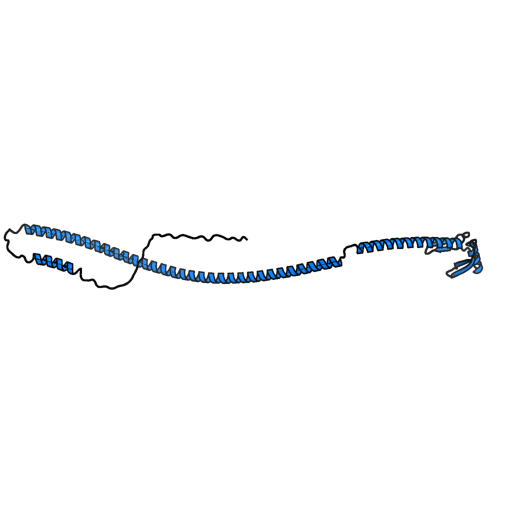00 65.88 210 LEU A O 1
ATOM 1727 N N . ASN A 1 211 ? -60.676 4.315 111.888 1.00 59.81 211 ASN A N 1
ATOM 1728 C CA . ASN A 1 211 ? -60.107 3.279 112.758 1.00 59.81 211 ASN A CA 1
ATOM 1729 C C . ASN A 1 211 ? -59.450 3.876 114.020 1.00 59.81 211 ASN A C 1
ATOM 1731 O O . ASN A 1 211 ? -59.582 3.329 115.113 1.00 59.81 211 ASN A O 1
ATOM 1735 N N . LEU A 1 212 ? -58.778 5.027 113.905 1.00 59.53 212 LEU A N 1
ATOM 1736 C CA . LEU A 1 212 ? -58.249 5.776 115.054 1.00 59.53 212 LEU A CA 1
ATOM 1737 C C . LEU A 1 212 ? -59.360 6.360 115.946 1.00 59.53 212 LEU A C 1
ATOM 1739 O O . LEU A 1 212 ? -59.204 6.390 117.166 1.00 59.53 212 LEU A O 1
ATOM 1743 N N . LYS A 1 213 ? -60.492 6.792 115.371 1.00 58.44 213 LYS A N 1
ATOM 1744 C CA . LYS A 1 213 ? -61.680 7.236 116.126 1.00 58.44 213 LYS A CA 1
ATOM 1745 C C . LYS A 1 213 ? -62.414 6.072 116.802 1.00 58.44 213 LYS A C 1
ATOM 1747 O O . LYS A 1 213 ? -62.921 6.254 117.907 1.00 58.44 213 LYS A O 1
ATOM 1752 N N . GLU A 1 214 ? -62.414 4.883 116.205 1.00 55.69 214 GLU A N 1
ATOM 1753 C CA . GLU A 1 214 ? -62.969 3.661 116.801 1.00 55.69 214 GLU A CA 1
ATOM 1754 C C . GLU A 1 214 ? -62.109 3.121 117.960 1.00 55.69 214 GLU A C 1
ATOM 1756 O O . GLU A 1 214 ? -62.655 2.570 118.916 1.00 55.69 214 GLU A O 1
ATOM 1761 N N . LEU A 1 215 ? -60.791 3.372 117.976 1.00 46.88 215 LEU A N 1
ATOM 1762 C CA . LEU A 1 215 ? -59.928 3.059 119.129 1.00 46.88 215 LEU A CA 1
ATOM 1763 C C . LEU A 1 215 ? -60.174 3.958 120.361 1.00 46.88 215 LEU A C 1
ATOM 1765 O O . LEU A 1 215 ? -59.768 3.606 121.467 1.00 46.88 215 LEU A O 1
ATOM 1769 N N . GLY A 1 216 ? -60.847 5.102 120.200 1.00 43.59 216 GLY A N 1
ATOM 1770 C CA . GLY A 1 216 ? -61.225 5.997 121.302 1.00 43.59 216 GLY A CA 1
ATOM 1771 C C . GLY A 1 216 ? -62.475 5.560 122.077 1.00 43.59 216 GLY A C 1
ATOM 1772 O O . GLY A 1 216 ? -62.821 6.187 123.079 1.00 43.59 216 GLY A O 1
ATOM 1773 N N . GLN A 1 217 ? -63.166 4.505 121.634 1.00 42.34 217 GLN A N 1
ATOM 1774 C CA . GLN A 1 217 ? -64.402 4.017 122.247 1.00 42.34 217 GLN A CA 1
ATOM 1775 C C . GLN A 1 217 ? -64.450 2.485 122.293 1.00 42.34 217 GLN A C 1
ATOM 1777 O O . GLN A 1 217 ? -65.264 1.868 121.613 1.00 42.34 217 GLN A O 1
ATOM 1782 N N . LYS A 1 218 ? -63.629 1.856 123.144 1.00 37.59 218 LYS A N 1
ATOM 1783 C CA . LYS A 1 218 ? -64.043 0.666 123.920 1.00 37.59 218 LYS A CA 1
ATOM 1784 C C . LYS A 1 218 ? -63.000 0.269 124.979 1.00 37.59 218 LYS A C 1
ATOM 1786 O O . LYS A 1 218 ? -61.805 0.382 124.719 1.00 37.59 218 LYS A O 1
ATOM 1791 N N . PRO A 1 219 ? -63.439 -0.178 126.173 1.00 41.38 219 PRO A N 1
ATOM 1792 C CA . PRO A 1 219 ? -62.561 -0.518 127.284 1.00 41.38 219 PRO A CA 1
ATOM 1793 C C . PRO A 1 219 ? -61.936 -1.914 127.146 1.00 41.38 219 PRO A C 1
ATOM 1795 O O . 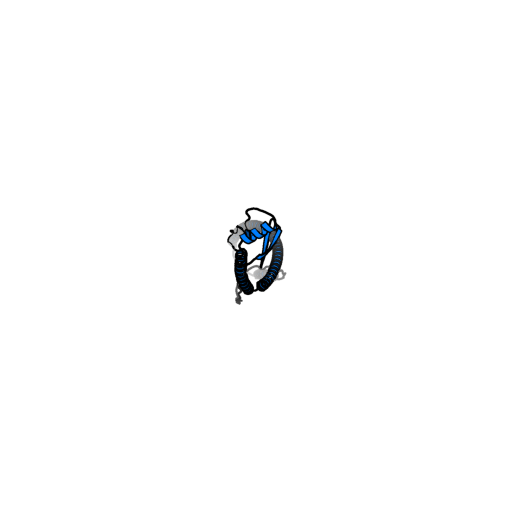PRO A 1 219 ? -62.423 -2.787 126.431 1.00 41.38 219 PRO A O 1
ATOM 1798 N N . ILE A 1 220 ? -60.849 -2.082 127.894 1.00 37.31 220 ILE A N 1
ATOM 1799 C CA . ILE A 1 220 ? -60.078 -3.302 128.146 1.00 37.31 220 ILE A CA 1
ATOM 1800 C C . ILE A 1 220 ? -60.956 -4.355 128.849 1.00 37.31 220 ILE A C 1
ATOM 1802 O O . ILE A 1 220 ? -61.617 -4.011 129.826 1.00 37.31 220 ILE A O 1
ATOM 1806 N N . LEU A 1 221 ? -60.892 -5.616 128.390 1.00 38.19 221 LEU A N 1
ATOM 1807 C CA . LEU A 1 221 ? -60.609 -6.854 129.159 1.00 38.19 221 LEU A CA 1
ATOM 1808 C C . LEU A 1 221 ? -61.236 -8.088 128.475 1.00 38.19 221 LEU A C 1
ATOM 1810 O O . LEU A 1 221 ? -62.451 -8.204 128.416 1.00 38.19 221 LEU A O 1
ATOM 1814 N N . GLU A 1 222 ? -60.410 -9.002 127.952 1.00 32.81 222 GLU A N 1
ATOM 1815 C CA . GLU A 1 222 ? -60.164 -10.346 128.521 1.00 32.81 222 GLU A CA 1
ATOM 1816 C C . GLU A 1 222 ? -59.435 -11.250 127.515 1.00 32.81 222 GLU A C 1
ATOM 1818 O O . GLU A 1 222 ? -59.866 -11.481 126.387 1.00 32.81 222 GLU A O 1
ATOM 1823 N N . ALA A 1 223 ? -58.296 -11.780 127.955 1.00 39.41 223 ALA A N 1
ATOM 1824 C CA . ALA A 1 223 ? -57.612 -12.875 127.298 1.00 39.41 223 ALA A CA 1
ATOM 1825 C C . ALA A 1 223 ? -58.337 -14.182 127.635 1.00 39.41 223 ALA A C 1
ATOM 1827 O O . ALA A 1 223 ? -58.508 -14.481 128.812 1.00 39.41 223 ALA A O 1
ATOM 1828 N N . THR A 1 224 ? -58.699 -14.988 126.633 1.00 38.16 224 THR A N 1
ATOM 1829 C CA . THR A 1 224 ? -58.476 -16.447 126.643 1.00 38.16 224 THR A CA 1
ATOM 1830 C C . THR A 1 224 ? -58.904 -17.127 125.332 1.00 38.16 224 THR A C 1
ATOM 1832 O O . THR A 1 224 ? -60.067 -17.119 124.957 1.00 38.16 224 THR A O 1
ATOM 1835 N N . LYS A 1 225 ? -57.924 -17.848 124.763 1.00 42.94 225 LYS A N 1
ATOM 1836 C CA . LYS A 1 225 ? -57.996 -19.039 123.888 1.00 42.94 225 LYS A CA 1
ATOM 1837 C C . LYS A 1 225 ? -58.343 -18.872 122.396 1.00 42.94 225 LYS A C 1
ATOM 1839 O O . LYS A 1 225 ? -59.272 -18.173 122.027 1.00 42.94 225 LYS A O 1
ATOM 1844 N N . LEU A 1 226 ? -57.609 -19.684 121.609 1.00 41.28 226 LEU A N 1
ATOM 1845 C CA . LEU A 1 226 ? -57.727 -20.037 120.177 1.00 41.28 226 LEU A CA 1
ATOM 1846 C C . LEU A 1 226 ? -56.926 -19.110 119.239 1.00 41.28 226 LEU A C 1
ATOM 1848 O O . LEU A 1 226 ? -57.449 -18.141 118.718 1.00 41.28 226 LEU A O 1
ATOM 1852 N N . SER A 1 227 ? -55.615 -19.270 119.017 1.00 52.91 227 SER A N 1
ATOM 1853 C CA . SER A 1 227 ? -54.800 -20.463 118.683 1.00 52.91 227 SER A CA 1
ATOM 1854 C C . SER A 1 227 ? -55.090 -21.149 117.337 1.00 52.91 227 SER A C 1
ATOM 1856 O O . SER A 1 227 ? -54.354 -22.066 117.002 1.00 52.91 227 SER A O 1
ATOM 1858 N N . GLU A 1 228 ? -56.065 -20.726 116.524 1.00 49.50 228 GLU A N 1
ATOM 1859 C CA . GLU A 1 228 ? -56.363 -21.470 115.275 1.00 49.50 228 GLU A CA 1
ATOM 1860 C C . GLU A 1 228 ? -56.541 -20.611 114.014 1.00 49.50 228 GLU A C 1
ATOM 1862 O O . GLU A 1 228 ? -56.595 -21.143 112.912 1.00 49.50 228 GLU A O 1
ATOM 1867 N N . THR A 1 229 ? -56.538 -19.282 114.114 1.00 47.97 229 THR A N 1
ATOM 1868 C CA . THR A 1 229 ? -56.709 -18.396 112.943 1.00 47.97 229 THR A CA 1
ATOM 1869 C C . THR A 1 229 ? -55.396 -17.827 112.399 1.00 47.97 229 THR A C 1
ATOM 1871 O O . THR A 1 229 ? -55.278 -17.610 111.195 1.00 47.97 229 THR A O 1
ATOM 1874 N N . GLY A 1 230 ? -54.367 -17.667 113.239 1.00 50.34 230 GLY A N 1
ATOM 1875 C CA . GLY A 1 230 ? -53.039 -17.203 112.804 1.00 50.34 230 GLY A CA 1
ATOM 1876 C C . GLY A 1 230 ? -52.271 -18.225 111.956 1.00 50.34 230 GLY A C 1
ATOM 1877 O O . GLY A 1 230 ? -51.536 -17.853 111.044 1.00 50.34 230 GLY A O 1
ATOM 1878 N N . GLU A 1 231 ? -52.495 -19.521 112.191 1.00 53.00 231 GLU A N 1
ATOM 1879 C CA . GLU A 1 231 ? -51.853 -20.601 111.427 1.00 53.00 231 GLU A CA 1
ATOM 1880 C C . GLU A 1 231 ? -52.488 -20.792 110.036 1.00 53.00 231 GLU A C 1
ATOM 1882 O O . GLU A 1 231 ? -51.816 -21.187 109.083 1.00 53.00 231 GLU A O 1
ATOM 1887 N N . VAL A 1 232 ? -53.772 -20.446 109.889 1.00 58.84 232 VAL A N 1
ATOM 1888 C CA . VAL A 1 232 ? -54.491 -20.502 108.606 1.00 58.84 232 VAL A CA 1
ATOM 1889 C C . VAL A 1 232 ? -54.033 -19.385 107.668 1.00 58.84 232 VAL A C 1
ATOM 1891 O O . VAL A 1 232 ? -53.893 -19.623 106.472 1.00 58.84 232 VAL A O 1
ATOM 1894 N N . ILE A 1 233 ? -53.723 -18.194 108.192 1.00 59.16 233 ILE A N 1
ATOM 1895 C CA . ILE A 1 233 ? -53.244 -17.063 107.379 1.00 59.16 233 ILE A CA 1
ATOM 1896 C C . ILE A 1 233 ? -51.831 -17.333 106.838 1.00 59.16 233 ILE A C 1
ATOM 1898 O O . ILE A 1 233 ? -51.566 -17.067 105.666 1.00 59.16 233 ILE A O 1
ATOM 1902 N N . LEU A 1 234 ? -50.954 -17.955 107.633 1.00 59.44 234 LEU A N 1
ATOM 1903 C CA . LEU A 1 234 ? -49.624 -18.366 107.168 1.00 59.44 234 LEU A CA 1
ATOM 1904 C C . LEU A 1 234 ? -49.691 -19.524 106.155 1.00 59.44 234 LEU A C 1
ATOM 1906 O O . LEU A 1 234 ? -49.015 -19.468 105.130 1.00 59.44 234 LEU A O 1
ATOM 1910 N N . LYS A 1 235 ? -50.580 -20.510 106.354 1.00 60.69 235 LYS A N 1
ATOM 1911 C CA . LYS A 1 235 ? -50.798 -21.600 105.382 1.00 60.69 235 LYS A CA 1
ATOM 1912 C C . LYS A 1 235 ? -51.469 -21.138 104.081 1.00 60.69 235 LYS A C 1
ATOM 1914 O O . LYS A 1 235 ? -51.260 -21.767 103.046 1.00 60.69 235 LYS A O 1
ATOM 1919 N N . LEU A 1 236 ? -52.245 -20.049 104.087 1.00 59.00 236 LEU A N 1
ATOM 1920 C CA . LEU A 1 236 ? -52.844 -19.489 102.867 1.00 59.00 236 LEU A CA 1
ATOM 1921 C C . LEU A 1 236 ? -51.818 -18.696 102.036 1.00 59.00 236 LEU A C 1
ATOM 1923 O O . LEU A 1 236 ? -51.793 -18.835 100.813 1.00 59.00 236 LEU A O 1
ATOM 1927 N N . LEU A 1 237 ? -50.926 -17.946 102.695 1.00 56.81 237 LEU A N 1
ATOM 1928 C CA . LEU A 1 237 ? -49.807 -17.243 102.050 1.00 56.81 237 LEU A CA 1
ATOM 1929 C C . LEU A 1 237 ? -48.773 -18.213 101.456 1.00 56.81 237 LEU A C 1
ATOM 1931 O O . LEU A 1 237 ? -48.282 -17.992 100.348 1.00 56.81 237 LEU A O 1
ATOM 1935 N N . GLU A 1 238 ? -48.505 -19.332 102.131 1.00 56.88 238 GLU A N 1
ATOM 1936 C CA . GLU A 1 238 ? -47.608 -20.378 101.626 1.00 56.88 238 GLU A CA 1
ATOM 1937 C C . GLU A 1 238 ? -48.227 -21.150 100.440 1.00 56.88 238 GLU A C 1
ATOM 1939 O O . GLU A 1 238 ? -47.529 -21.516 99.492 1.00 56.88 238 GLU A O 1
ATOM 1944 N N . LYS A 1 239 ? -49.561 -21.306 100.408 1.00 58.03 239 LYS A N 1
ATOM 1945 C CA . LYS A 1 239 ? -50.281 -21.934 99.285 1.00 58.03 239 LYS A CA 1
ATOM 1946 C C . LYS A 1 239 ? -50.362 -21.033 98.044 1.00 58.03 239 LYS A C 1
ATOM 1948 O O . LYS A 1 239 ? -50.374 -21.548 96.928 1.00 58.03 239 LYS A O 1
ATOM 1953 N N . GLN A 1 240 ? -50.350 -19.707 98.201 1.00 51.62 240 GLN A N 1
ATOM 1954 C CA . GLN A 1 240 ? -50.348 -18.767 97.070 1.00 51.62 240 GLN A CA 1
ATOM 1955 C C . GLN A 1 240 ? -48.959 -18.640 96.409 1.00 51.62 240 GLN A C 1
ATOM 1957 O O . GLN A 1 240 ? -48.876 -18.437 95.199 1.00 51.62 240 GLN A O 1
ATOM 1962 N N . GLN A 1 241 ? -47.869 -18.874 97.155 1.00 54.59 241 GLN A N 1
ATOM 1963 C CA . GLN A 1 241 ? -46.509 -18.983 96.599 1.00 54.59 241 GLN A CA 1
ATOM 1964 C C . GLN A 1 241 ? -46.206 -20.342 95.932 1.00 54.59 241 GLN A C 1
ATOM 1966 O O . GLN A 1 241 ? -45.258 -20.441 95.153 1.00 54.59 241 GLN A O 1
ATOM 1971 N N . GLN A 1 242 ? -47.012 -21.385 96.167 1.00 50.97 242 GLN A N 1
ATOM 1972 C CA . GLN A 1 242 ? -46.861 -22.687 95.495 1.00 50.97 242 GLN A CA 1
ATOM 1973 C C . GLN A 1 242 ? -47.567 -22.762 94.126 1.00 50.97 242 GLN A C 1
ATOM 1975 O O . GLN A 1 242 ? -47.130 -23.524 93.264 1.00 50.97 242 GLN A O 1
ATOM 1980 N N . PHE A 1 243 ? -48.579 -21.924 93.861 1.00 47.12 243 PHE A N 1
ATOM 1981 C CA . PHE A 1 243 ? -49.235 -21.852 92.543 1.00 47.12 243 PHE A CA 1
ATOM 1982 C C . PHE A 1 243 ? -48.394 -21.158 91.458 1.00 47.12 243 PHE A C 1
ATOM 1984 O O . PHE A 1 243 ? -48.646 -21.360 90.274 1.00 47.12 243 PHE A O 1
ATOM 1991 N N . THR A 1 244 ? -47.352 -20.406 91.821 1.00 49.09 244 THR A N 1
ATOM 1992 C CA . THR A 1 244 ? -46.425 -19.780 90.858 1.00 49.09 244 THR A CA 1
ATOM 1993 C C . THR A 1 244 ? -45.209 -20.650 90.516 1.00 49.09 244 THR A C 1
ATOM 1995 O O . THR A 1 244 ? -44.364 -20.229 89.729 1.00 49.09 244 THR A O 1
ATOM 1998 N N . ARG A 1 245 ? -45.109 -21.884 91.045 1.00 49.78 245 ARG A N 1
ATOM 1999 C CA . ARG A 1 245 ? -43.983 -22.803 90.766 1.00 49.78 245 ARG A CA 1
ATOM 2000 C C . ARG A 1 245 ? -44.331 -24.113 90.053 1.00 49.78 245 ARG A C 1
ATOM 2002 O O . ARG A 1 245 ? -43.419 -24.884 89.766 1.00 49.78 245 ARG A O 1
ATOM 2009 N N . GLN A 1 246 ? -45.583 -24.359 89.672 1.00 45.19 246 GLN A N 1
ATOM 2010 C CA . GLN A 1 246 ? -45.938 -25.495 88.810 1.00 45.19 246 GLN A CA 1
ATOM 2011 C C . GLN A 1 246 ? -46.798 -25.042 87.631 1.00 45.19 246 GLN A C 1
ATOM 2013 O O . GLN A 1 246 ? -48.021 -25.085 87.651 1.00 45.19 246 GLN A O 1
ATOM 2018 N N . GLY A 1 247 ? -46.103 -24.597 86.591 1.00 34.88 247 GLY A N 1
ATOM 2019 C CA . GLY A 1 247 ? -46.663 -24.241 85.292 1.00 34.88 247 GLY A CA 1
ATOM 2020 C C . GLY A 1 247 ? -45.564 -24.137 84.239 1.00 34.88 247 GLY A C 1
ATOM 2021 O O . GLY A 1 247 ? -45.570 -23.223 83.425 1.00 34.88 247 GLY A O 1
ATOM 2022 N N . SER A 1 248 ? -44.570 -25.029 84.293 1.00 40.16 248 SER A N 1
ATOM 2023 C CA . SER A 1 248 ? -43.631 -25.258 83.197 1.00 40.16 248 SER A CA 1
ATOM 2024 C C . SER A 1 248 ? -44.260 -26.244 82.207 1.00 40.16 248 SER A C 1
ATOM 2026 O O . SER A 1 248 ? -44.732 -27.310 82.597 1.00 40.16 248 SER A O 1
ATOM 2028 N N . GLY A 1 249 ? -44.282 -25.894 80.916 1.00 32.59 249 GLY A N 1
ATOM 2029 C CA . GLY A 1 249 ? -44.870 -26.774 79.904 1.00 32.59 249 GLY A CA 1
ATOM 2030 C C . GLY A 1 249 ? -44.917 -26.258 78.463 1.00 32.59 249 GLY A C 1
ATO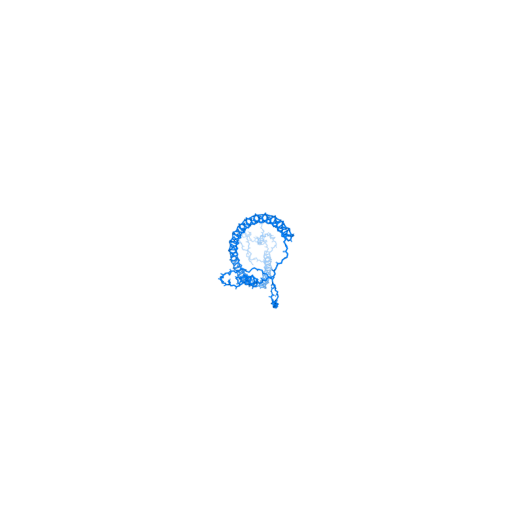M 2031 O O . GLY A 1 249 ? -45.974 -26.312 77.858 1.00 32.59 249 GLY A O 1
ATOM 2032 N N . SER A 1 250 ? -43.779 -25.797 77.929 1.00 39.38 250 SER A N 1
ATOM 2033 C CA . SER A 1 250 ? -43.339 -25.845 76.514 1.00 39.38 250 SER A CA 1
ATOM 2034 C C . SER A 1 250 ? -44.318 -25.578 75.351 1.00 39.38 250 SER A C 1
ATOM 2036 O O . SER A 1 250 ? -45.208 -26.380 75.085 1.00 39.38 250 SER A O 1
ATOM 2038 N N . LYS A 1 251 ? -43.928 -24.657 74.450 1.00 37.03 251 LYS A N 1
ATOM 2039 C CA . LYS A 1 251 ? -43.752 -24.978 73.014 1.00 37.03 251 LYS A CA 1
ATOM 2040 C C . LYS A 1 251 ? -42.844 -23.974 72.282 1.00 37.03 251 LYS A C 1
ATOM 2042 O O . LYS A 1 251 ? -42.845 -22.784 72.558 1.00 37.03 251 LYS A O 1
ATOM 2047 N N . LYS A 1 252 ? -42.039 -24.547 71.384 1.00 40.12 252 LYS A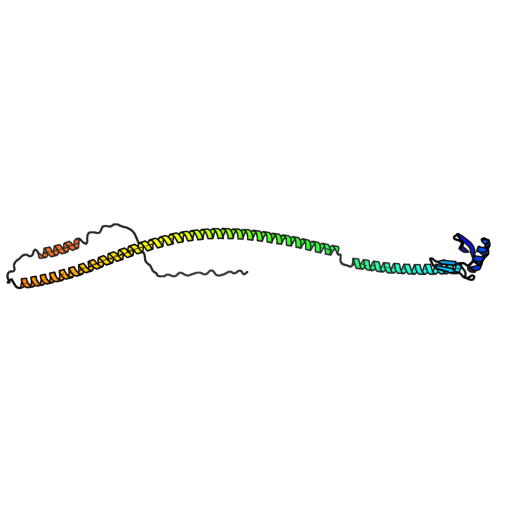 N 1
ATOM 2048 C CA . LYS A 1 252 ? -40.978 -23.984 70.533 1.00 40.12 252 LYS A CA 1
ATOM 2049 C C . LYS A 1 252 ? -41.496 -23.030 69.444 1.00 40.12 252 LYS A C 1
ATOM 2051 O O . LYS A 1 252 ? -42.512 -23.349 68.840 1.00 40.12 252 LYS A O 1
ATOM 2056 N N . ALA A 1 253 ? -40.687 -22.027 69.092 1.00 32.75 253 ALA A N 1
ATOM 2057 C CA . ALA A 1 253 ? -40.246 -21.654 67.729 1.00 32.75 253 ALA A CA 1
ATOM 2058 C C . ALA A 1 253 ? -39.275 -20.457 67.873 1.00 32.75 253 ALA A C 1
ATOM 2060 O O . ALA A 1 253 ? -39.627 -19.467 68.497 1.00 32.75 253 ALA A O 1
ATOM 2061 N N . ALA A 1 254 ? -37.968 -20.624 67.626 1.00 34.16 254 ALA A N 1
ATOM 2062 C CA . ALA A 1 254 ? -37.288 -20.189 66.391 1.00 34.16 254 ALA A CA 1
ATOM 2063 C C . ALA A 1 254 ? -37.673 -18.745 66.005 1.00 34.16 254 ALA A C 1
ATOM 2065 O O . ALA A 1 254 ? -38.814 -18.505 65.651 1.00 34.16 254 ALA A O 1
ATOM 2066 N N . GLY A 1 255 ? -36.826 -17.723 66.039 1.00 35.12 255 GLY A N 1
ATOM 2067 C CA . GLY A 1 255 ? -35.375 -17.632 66.097 1.00 35.12 255 GLY A CA 1
ATOM 2068 C C . GLY A 1 255 ? -35.024 -16.334 65.369 1.00 35.12 255 GLY A C 1
ATOM 2069 O O . GLY A 1 255 ? -35.021 -16.312 64.147 1.00 35.12 255 GLY A O 1
ATOM 2070 N N . SER A 1 256 ? -34.779 -15.254 66.109 1.00 34.59 256 SER A N 1
ATOM 2071 C CA . SER A 1 256 ? -34.299 -13.979 65.569 1.00 34.59 256 SER A CA 1
ATOM 2072 C C . SER A 1 256 ? -33.177 -13.478 66.471 1.00 34.59 256 SER A C 1
ATOM 2074 O O . SER A 1 256 ? -33.408 -13.131 67.629 1.00 34.59 256 SER A O 1
ATOM 2076 N N . LYS A 1 257 ? -31.949 -13.497 65.955 1.00 35.12 257 LYS A N 1
ATOM 2077 C CA . LYS A 1 257 ? -30.802 -12.821 66.557 1.00 35.12 257 LYS A CA 1
ATOM 2078 C C . LYS A 1 257 ? -30.262 -11.830 65.541 1.00 35.12 257 LYS A C 1
ATOM 2080 O O . LYS A 1 257 ? -29.697 -12.227 64.526 1.00 35.12 257 LYS A O 1
ATOM 2085 N N . THR A 1 258 ? -30.469 -10.563 65.848 1.00 36.62 258 THR A N 1
ATOM 2086 C CA . THR A 1 258 ? -29.651 -9.446 65.396 1.00 36.62 258 THR A CA 1
ATOM 2087 C C . THR A 1 258 ? -28.590 -9.143 66.456 1.00 36.62 258 THR A C 1
ATOM 2089 O O . THR A 1 258 ? -28.718 -9.559 67.607 1.00 36.62 258 THR A O 1
ATOM 2092 N N . GLU A 1 259 ? -27.588 -8.384 66.012 1.00 33.69 259 GLU A N 1
ATOM 2093 C CA . GLU A 1 259 ? -26.554 -7.661 66.768 1.00 33.69 259 GLU A CA 1
ATOM 2094 C C . GLU A 1 259 ? -25.206 -8.364 67.019 1.00 33.69 259 GLU A C 1
ATOM 2096 O O . GLU A 1 259 ? -25.018 -9.178 67.918 1.00 33.69 259 GLU A O 1
ATOM 2101 N N . ASN A 1 260 ? -24.282 -8.015 66.117 1.00 33.00 260 ASN A N 1
ATOM 2102 C CA . ASN A 1 260 ? -23.126 -7.140 66.342 1.00 33.00 260 ASN A CA 1
ATOM 2103 C C . ASN A 1 260 ? -21.980 -7.538 67.297 1.00 33.00 260 ASN A C 1
ATOM 2105 O O . ASN A 1 260 ? -22.142 -7.783 68.484 1.00 33.00 260 ASN A O 1
ATOM 2109 N N . GLU A 1 261 ? -20.798 -7.384 66.686 1.00 33.84 261 GLU A N 1
ATOM 2110 C CA . GLU A 1 261 ? -19.526 -6.856 67.195 1.00 33.84 261 GLU A CA 1
ATOM 2111 C C . GLU A 1 261 ? -18.494 -7.762 67.899 1.00 33.84 261 GLU A C 1
ATOM 2113 O O . GLU A 1 261 ? -18.536 -8.050 69.088 1.00 33.84 261 GLU A O 1
ATOM 2118 N N . THR A 1 262 ? -17.450 -8.036 67.096 1.00 34.94 262 THR A N 1
ATOM 2119 C CA . THR A 1 262 ? -16.003 -7.890 67.366 1.00 34.94 262 THR A CA 1
ATOM 2120 C C . THR A 1 262 ? -15.333 -8.760 68.434 1.00 34.94 262 THR A C 1
ATOM 2122 O O . THR A 1 262 ? -15.651 -8.692 69.612 1.00 34.94 262 THR A O 1
ATOM 2125 N N . VAL A 1 263 ? -14.266 -9.471 68.038 1.00 34.00 263 VAL A N 1
ATOM 2126 C CA . VAL A 1 263 ? -12.856 -9.086 68.288 1.00 34.00 263 VAL A CA 1
ATOM 2127 C C . VAL A 1 263 ? -11.905 -10.201 67.791 1.00 34.00 263 VAL A C 1
ATOM 2129 O O . VAL A 1 263 ? -11.997 -11.353 68.195 1.00 34.00 263 VAL A O 1
ATOM 2132 N N . THR A 1 264 ? -11.023 -9.795 66.871 1.00 36.00 264 THR A N 1
ATOM 2133 C CA . THR A 1 264 ? -9.654 -10.244 66.517 1.00 36.00 264 THR A CA 1
ATOM 2134 C C . THR A 1 264 ? -9.191 -11.698 66.720 1.00 36.00 264 THR A C 1
ATOM 2136 O O . THR A 1 264 ? -9.086 -12.153 67.853 1.00 36.00 264 THR A O 1
ATOM 2139 N N . THR A 1 265 ? -8.613 -12.285 65.662 1.00 34.81 265 THR A N 1
ATOM 2140 C CA . THR A 1 265 ? -7.241 -12.844 65.692 1.00 34.81 265 THR A CA 1
ATOM 2141 C C . THR A 1 265 ? -6.603 -12.845 64.294 1.00 34.81 265 THR A C 1
ATOM 2143 O O . THR A 1 265 ? -7.205 -13.256 63.306 1.00 34.81 265 THR A O 1
ATOM 2146 N N . SER A 1 266 ? -5.368 -12.341 64.243 1.00 35.38 266 SER A N 1
ATOM 2147 C CA . SER A 1 266 ? -4.449 -12.284 63.103 1.00 35.38 266 SER A CA 1
ATOM 2148 C C . SER A 1 266 ? -4.054 -13.654 62.555 1.00 35.38 266 SER A C 1
ATOM 2150 O O . SER A 1 266 ? -3.692 -14.515 63.350 1.00 35.38 266 SER A O 1
ATOM 2152 N N . VAL A 1 267 ? -3.939 -13.776 61.225 1.00 40.59 267 VAL A N 1
ATOM 2153 C CA . VAL A 1 267 ? -2.864 -14.523 60.537 1.00 40.59 267 VAL A CA 1
ATOM 2154 C C . VAL A 1 267 ? -2.513 -13.795 59.225 1.00 40.59 267 VAL A C 1
ATOM 2156 O O . VAL A 1 267 ? -3.369 -13.206 58.574 1.00 40.59 267 VAL A O 1
ATOM 2159 N N . GLU A 1 268 ? -1.219 -13.797 58.928 1.00 37.22 268 GLU A N 1
ATOM 2160 C CA . GLU A 1 268 ? -0.409 -12.998 58.001 1.00 37.22 268 GLU A CA 1
ATOM 2161 C C . GLU A 1 268 ? -0.779 -13.023 56.499 1.00 37.22 268 GLU A C 1
ATOM 2163 O O . GLU A 1 268 ? -1.309 -14.016 55.998 1.00 37.22 268 GLU A O 1
ATOM 2168 N N . PRO A 1 269 ? -0.365 -11.990 55.733 1.00 44.12 269 PRO A N 1
ATOM 2169 C CA . PRO A 1 269 ? -0.298 -12.027 54.277 1.00 44.12 269 PRO A CA 1
ATOM 2170 C C . PRO A 1 269 ? 1.078 -12.527 53.800 1.00 44.12 269 PRO A C 1
ATOM 2172 O O . PRO A 1 269 ? 2.119 -12.069 54.277 1.00 44.12 269 PRO A O 1
ATOM 2175 N N . LYS A 1 270 ? 1.101 -13.419 52.801 1.00 42.06 270 LYS A N 1
ATOM 2176 C CA . LYS A 1 270 ? 2.317 -13.710 52.026 1.00 42.06 270 LYS A CA 1
ATOM 2177 C C . LYS A 1 270 ? 2.305 -12.974 50.682 1.00 42.06 270 LYS A C 1
ATOM 2179 O O . LYS A 1 270 ? 1.261 -12.935 50.031 1.00 42.06 270 LYS A O 1
ATOM 2184 N N . PRO A 1 271 ? 3.457 -12.424 50.264 1.00 46.47 271 PRO A N 1
ATOM 2185 C CA . PRO A 1 271 ? 3.603 -11.658 49.037 1.00 46.47 271 PRO A CA 1
ATOM 2186 C C . PRO A 1 271 ? 3.878 -12.588 47.849 1.00 46.47 271 PRO A C 1
ATOM 2188 O O . PRO A 1 271 ? 4.585 -13.587 47.988 1.00 46.47 271 PRO A O 1
ATOM 2191 N N . MET A 1 272 ? 3.394 -12.221 46.664 1.00 41.47 272 MET A N 1
ATOM 2192 C CA . MET A 1 272 ? 4.018 -12.651 45.414 1.00 41.47 272 MET A CA 1
ATOM 2193 C C . MET A 1 272 ? 4.608 -11.426 44.727 1.00 41.47 272 MET A C 1
ATOM 2195 O O . MET A 1 272 ? 3.906 -10.553 44.227 1.00 41.47 272 MET A O 1
ATOM 2199 N N . THR A 1 273 ? 5.930 -11.366 44.795 1.00 39.00 273 THR A N 1
ATOM 2200 C CA . THR A 1 273 ? 6.811 -10.503 44.020 1.00 39.00 273 THR A CA 1
ATOM 2201 C C . THR A 1 273 ? 7.001 -11.044 42.604 1.00 39.00 273 THR A C 1
ATOM 2203 O O . THR A 1 273 ? 7.261 -12.233 42.446 1.00 39.00 273 THR A O 1
ATOM 2206 N N . ASN A 1 274 ? 6.979 -10.092 41.665 1.00 41.41 274 ASN A N 1
ATOM 2207 C CA . ASN A 1 274 ? 7.825 -9.920 40.476 1.00 41.41 274 ASN A CA 1
ATOM 2208 C C . ASN A 1 274 ? 7.760 -10.926 39.316 1.00 41.41 274 ASN A C 1
ATOM 2210 O O . ASN A 1 274 ? 8.106 -12.090 39.457 1.00 41.41 274 ASN A O 1
ATOM 2214 N N . ASP A 1 275 ? 7.372 -10.414 38.143 1.00 35.81 275 ASP A N 1
ATOM 2215 C CA . ASP A 1 275 ? 8.237 -10.086 36.984 1.00 35.81 275 ASP A CA 1
ATOM 2216 C C . ASP A 1 275 ? 7.273 -9.588 35.872 1.00 35.81 275 ASP A C 1
ATOM 2218 O O . ASP A 1 275 ? 6.273 -10.233 35.590 1.00 35.81 275 ASP A O 1
ATOM 2222 N N . GLY A 1 276 ? 7.341 -8.390 35.286 1.00 35.72 276 GLY A N 1
ATOM 2223 C CA . GLY A 1 276 ? 8.494 -7.711 34.717 1.00 35.72 276 GLY A CA 1
ATOM 2224 C C . GLY A 1 276 ? 8.562 -7.976 33.208 1.00 35.72 276 GLY A C 1
ATOM 2225 O O . GLY A 1 276 ? 9.367 -8.800 32.809 1.00 35.72 276 GLY A O 1
ATOM 2226 N N . VAL A 1 277 ? 7.769 -7.286 32.370 1.00 34.34 277 VAL A N 1
ATOM 2227 C CA . VAL A 1 277 ? 8.076 -7.093 30.933 1.00 34.34 277 VAL A CA 1
ATOM 2228 C C . VAL A 1 277 ? 7.558 -5.728 30.466 1.00 34.34 277 VAL A C 1
ATOM 2230 O O . VAL A 1 277 ? 6.396 -5.384 30.662 1.00 34.34 277 VAL A O 1
ATOM 2233 N N . TRP A 1 278 ? 8.476 -4.974 29.869 1.00 39.78 278 TRP A N 1
ATOM 2234 C CA . TRP A 1 278 ? 8.308 -3.688 29.202 1.00 39.78 278 TRP A CA 1
ATOM 2235 C C . TRP A 1 278 ? 7.622 -3.831 27.839 1.00 39.78 278 TRP A C 1
ATOM 2237 O O . TRP A 1 278 ? 8.015 -4.715 27.078 1.00 39.78 278 TRP A O 1
ATOM 2247 N N . VAL A 1 279 ? 6.723 -2.895 27.509 1.00 40.53 279 VAL A N 1
ATOM 2248 C CA . VAL A 1 279 ? 6.640 -2.188 26.212 1.00 40.53 279 VAL A CA 1
ATOM 2249 C C . VAL A 1 279 ? 6.206 -0.756 26.501 1.00 40.53 279 VAL A C 1
ATOM 2251 O O . VAL A 1 279 ? 5.244 -0.599 27.286 1.00 40.53 279 VAL A O 1
#

Organism: Acanthosepion pharaonis (NCBI:txid158019)

Radius of gyration: 81.23 Å; chains: 1; bounding box: 124×56×221 Å

Secondary structure (DSSP, 8-state):
-EEEEEETTEEEEEES--TT--HHHHHHHHHHHTT--S----EEEETTEEEEPPTTS-HHHHHHHHHHHHHHHHHHHHHHHHHHHHHHHHHHHHHHHS--HHHHHHHHHHHHHHHHHHHHHHHHHHHHHHHHHHHHHHHHHHHHHHHHHHHHHHHHHHHHHHHHHHHHHHHHHHHHHHHHHHHHHHHHHHHHHHHHHHHHHHHHHHHHHHHHHHTTS----------SSHHHHHHHHHHHHHTTSS---------------------PPPP--------

pLDDT: mean 79.08, std 21.49, range [32.59, 98.44]

Sequence (279 aa):
MELKVNVDGYVRVVCGVTEETTCQDVVIALAHAMGRTGRFSLLEKWRIQERSLPPWERPLQVLQKWEIISVEKLIETEKQIEELQSLSDDYEEEMVSLEPWPQILDEEQHTEQALYSEMSSYKQKIDECEDRLQKAQSRISELTRELELEVSKIEDEISDIQDKIKNGIMEGDKYQEAINSINKEISELDYELEKKQMEESKLSEEVKQLNLKELGQKPILEATKLSETGEVILKLLEKQQQFTRQGSGSKKAAGSKTENETVTTSVEPKPMTNDGVWV